Protein AF-A0AAU1HHT3-F1 (afdb_monomer_lite)

Foldseek 3Di:
DWEAALVRPAIWAFDKDWDDPPPDWAAQWAWAADVPGITIIGGQDIFAPGDADAEAAAFDKDKDKDFAAYDPPDWDKFFKFDPQKWKAWDWKWAKQNVQDDNNRNYGVDHIYTHDTDDDDPVRGDIDRIDIDTHRMMIMIMTTGHNDWDWDKIAGPPVVNNVVGRMYIHTHDHPVVSVVVVVVVVVVVVVVDPDDDDDDDDDDD

Secondary structure (DSSP, 8-state):
-EEE-TTSSSEEE-EEEEE-TTPPP-TTEEEEEETTEEEEEEEEESSTTSPP--EEETT-EEEEEEEB---TTS--EEEEEETTEEEEEEEEEEEE-TTEETTTTEESS-EEEEEEEPPPGGGSS-BSEEEEETTEEEEEEEEE-S--EEEEEEESSHHHHTTT-EEEEEEE-HHHHHHHHHHHHHHHHHH--S----------

Sequence (204 aa):
MTAFDSTGGMPQLWEMQEVASDTPSGDGIVQIEMAGGTRTLRRTGAVFEDTTTFFAAAGTWEKWHFISAGPADLPIYHPMHIHLMNFQVIERRAVDGSGLDVSAGRTRKPLTLGAQMPVAPEESGWKDTITVTANSLVTVAGRLADQTGKVMYHCHILSHEDEGMMRPFVIMPPAVHEIHAMSMGMNGAMGAGGKKGMHSGMTM

pLDDT: mean 88.96, std 17.28, range [23.59, 98.69]

Radius of gyration: 17.05 Å; chains: 1; bounding box: 36×49×39 Å

Structure (mmCIF, N/CA/C/O backbone):
data_AF-A0AAU1HHT3-F1
#
_entry.id   AF-A0AAU1HHT3-F1
#
loop_
_atom_site.group_PDB
_atom_site.id
_atom_site.type_symbol
_atom_site.label_atom_id
_atom_site.label_alt_id
_atom_site.label_comp_id
_atom_site.label_asym_id
_atom_site.label_entity_id
_atom_site.label_seq_id
_atom_site.pdbx_PDB_ins_code
_atom_site.Cartn_x
_atom_site.Cartn_y
_atom_site.Cartn_z
_atom_site.occupancy
_atom_site.B_iso_or_equiv
_atom_site.auth_seq_id
_atom_site.auth_comp_id
_atom_site.auth_asym_id
_atom_site.auth_atom_id
_atom_site.pdbx_PDB_model_num
ATOM 1 N N . MET A 1 1 ? 0.514 -1.290 -3.513 1.00 88.19 1 MET A N 1
ATOM 2 C CA . MET A 1 1 ? 1.544 -0.628 -4.340 1.00 88.19 1 MET A CA 1
ATOM 3 C C . MET A 1 1 ? 0.843 0.293 -5.322 1.00 88.19 1 MET A C 1
ATOM 5 O O . MET A 1 1 ? 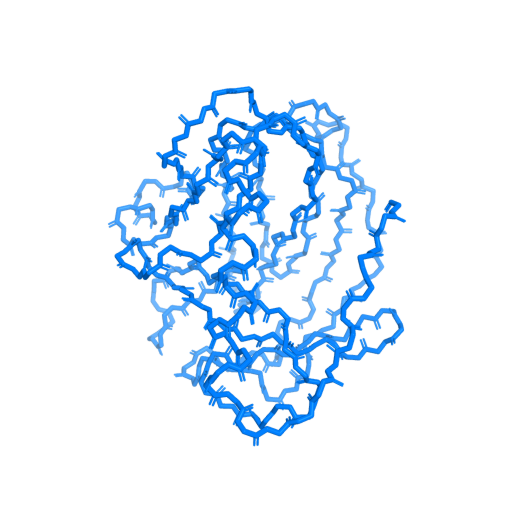-0.109 -0.144 -5.948 1.00 88.19 1 MET A O 1
ATOM 9 N N . THR A 1 2 ? 1.252 1.556 -5.416 1.00 85.06 2 THR A N 1
ATOM 10 C CA . THR A 1 2 ? 0.726 2.508 -6.402 1.00 85.06 2 THR A CA 1
ATOM 11 C C . THR A 1 2 ? 1.668 2.534 -7.601 1.00 85.06 2 THR A C 1
ATOM 13 O O . THR A 1 2 ? 2.853 2.843 -7.449 1.00 85.06 2 THR A O 1
ATOM 16 N N . ALA A 1 3 ? 1.148 2.154 -8.762 1.00 86.25 3 ALA A N 1
ATOM 17 C CA . ALA A 1 3 ? 1.874 2.058 -10.026 1.00 86.25 3 ALA A CA 1
ATOM 18 C C . ALA A 1 3 ? 0.988 2.617 -11.152 1.00 86.25 3 ALA A C 1
ATOM 20 O O . ALA A 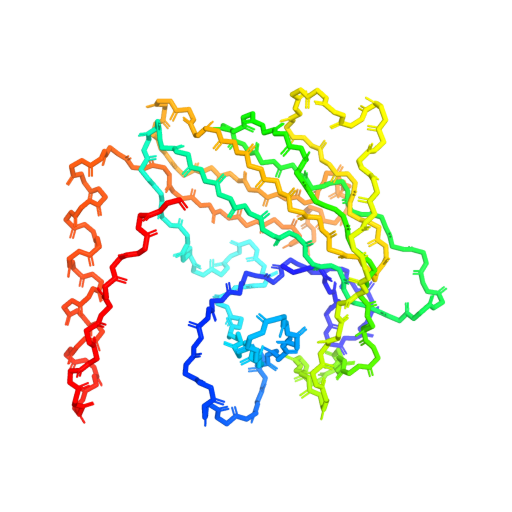1 3 ? 0.058 3.371 -10.875 1.00 86.25 3 ALA A O 1
ATOM 21 N N . PHE A 1 4 ? 1.256 2.245 -12.400 1.00 86.88 4 PHE A N 1
ATOM 22 C CA . PHE A 1 4 ? 0.442 2.626 -13.552 1.00 86.88 4 PHE A CA 1
ATOM 23 C C . PHE A 1 4 ? 0.002 1.386 -14.325 1.00 86.88 4 PHE A C 1
ATOM 25 O O . PHE A 1 4 ? 0.592 0.311 -14.188 1.00 86.88 4 PHE A O 1
ATOM 32 N N . ASP A 1 5 ? -1.035 1.550 -15.135 1.00 84.62 5 ASP A N 1
ATOM 33 C CA . ASP A 1 5 ? -1.443 0.570 -16.130 1.00 84.62 5 ASP A CA 1
ATOM 34 C C . ASP A 1 5 ? -0.342 0.322 -17.178 1.00 84.62 5 ASP A C 1
ATOM 36 O O . ASP A 1 5 ? 0.660 1.032 -17.261 1.00 84.62 5 ASP A O 1
ATOM 40 N N . SER A 1 6 ? -0.531 -0.695 -18.024 1.00 83.56 6 SER A N 1
ATOM 41 C CA . SER A 1 6 ? 0.465 -1.063 -19.046 1.00 83.56 6 SER A CA 1
ATOM 42 C C . SER A 1 6 ? 0.762 0.047 -20.067 1.00 83.56 6 SER A C 1
ATOM 44 O O . SER A 1 6 ? 1.798 0.001 -20.732 1.00 83.56 6 SER A O 1
ATOM 46 N N . THR A 1 7 ? -0.123 1.045 -20.184 1.00 83.75 7 THR A N 1
ATOM 47 C CA . THR A 1 7 ? 0.057 2.204 -21.067 1.00 83.75 7 THR A CA 1
ATOM 48 C C . THR A 1 7 ? 0.843 3.334 -20.396 1.00 83.75 7 THR A C 1
ATOM 50 O O . THR A 1 7 ? 1.328 4.234 -21.080 1.00 83.75 7 THR A O 1
ATOM 53 N N . GLY A 1 8 ? 1.005 3.276 -19.069 1.00 79.06 8 GLY A N 1
ATOM 54 C CA . GLY A 1 8 ? 1.590 4.335 -18.250 1.00 79.06 8 GLY A CA 1
ATOM 55 C C . GLY A 1 8 ? 0.669 5.545 -18.067 1.00 79.06 8 GLY A C 1
ATOM 56 O O . GLY A 1 8 ? 1.117 6.561 -17.541 1.00 79.06 8 GLY A O 1
ATOM 57 N N . GLY A 1 9 ? -0.580 5.459 -18.532 1.00 80.81 9 GLY A N 1
ATOM 58 C CA . GLY A 1 9 ? -1.526 6.567 -18.597 1.00 80.81 9 GLY A CA 1
ATOM 59 C C . GLY A 1 9 ? -2.370 6.716 -17.336 1.00 80.81 9 GLY A C 1
ATOM 60 O O . GLY A 1 9 ? -2.598 7.842 -16.897 1.00 80.81 9 GLY A O 1
ATOM 61 N N . MET A 1 10 ? -2.795 5.600 -16.734 1.00 85.81 10 MET A N 1
ATOM 62 C CA . MET A 1 10 ? -3.693 5.610 -15.574 1.00 85.81 10 MET A CA 1
ATOM 63 C C . MET A 1 10 ? -3.027 5.016 -14.331 1.00 85.81 10 MET A C 1
ATOM 65 O O . MET A 1 10 ? -2.482 3.910 -14.403 1.00 85.81 10 MET A O 1
ATOM 69 N N . PRO A 1 11 ? -3.066 5.709 -13.176 1.00 89.75 11 PRO A N 1
ATOM 70 C CA . PRO A 1 11 ? -2.600 5.146 -11.918 1.00 89.75 11 PRO A CA 1
ATOM 71 C C . PRO A 1 11 ? -3.393 3.902 -11.510 1.00 89.75 11 PRO A C 1
ATOM 73 O O . PRO A 1 11 ? -4.603 3.830 -11.700 1.00 89.75 11 PRO A O 1
ATOM 76 N N . GLN A 1 12 ? -2.714 2.938 -10.898 1.00 91.25 12 GLN A N 1
ATOM 77 C CA . GLN A 1 12 ? -3.304 1.693 -10.413 1.00 91.25 12 GLN A CA 1
ATOM 78 C C . GLN A 1 12 ? -2.921 1.409 -8.964 1.00 91.25 12 GLN A C 1
ATOM 80 O O . GLN A 1 12 ? -1.851 1.801 -8.484 1.00 91.25 12 GLN A O 1
ATOM 85 N N . LEU A 1 13 ? -3.787 0.655 -8.284 1.00 95.00 13 LEU A N 1
ATOM 86 C CA . LEU A 1 13 ? -3.569 0.164 -6.930 1.00 95.00 13 LEU A CA 1
ATOM 87 C C . LEU A 1 13 ? -3.363 -1.351 -6.955 1.00 95.00 13 LEU A C 1
ATOM 89 O O . LEU A 1 13 ? -4.306 -2.133 -6.893 1.00 95.00 13 LEU A O 1
ATOM 93 N N . TRP A 1 14 ? -2.103 -1.770 -7.024 1.00 95.56 14 TRP A N 1
ATOM 94 C CA . TRP A 1 14 ? -1.737 -3.181 -6.978 1.00 95.56 14 TRP A CA 1
ATOM 95 C C . TRP A 1 14 ? -1.735 -3.687 -5.537 1.00 95.56 14 TRP A C 1
ATOM 97 O O . TRP A 1 14 ? -0.920 -3.251 -4.714 1.00 95.56 14 TRP A O 1
ATOM 107 N N . GLU A 1 15 ? -2.622 -4.625 -5.230 1.00 96.69 15 GLU A N 1
ATOM 108 C CA . GLU A 1 15 ? -2.544 -5.435 -4.019 1.00 96.69 15 GLU A CA 1
ATOM 109 C C . GLU A 1 15 ? -1.473 -6.510 -4.222 1.00 96.69 15 GLU A C 1
ATOM 111 O O . GLU A 1 15 ? -1.450 -7.186 -5.252 1.00 96.69 15 GLU A O 1
ATOM 116 N N . MET A 1 16 ? -0.549 -6.622 -3.269 1.00 96.69 16 MET A N 1
ATOM 117 C CA . MET A 1 16 ? 0.657 -7.436 -3.403 1.00 96.69 16 MET A CA 1
ATOM 118 C C . MET A 1 16 ? 0.751 -8.428 -2.247 1.00 96.69 16 MET A C 1
ATOM 120 O O . MET A 1 16 ? 0.630 -8.034 -1.089 1.00 96.69 16 MET A O 1
ATOM 124 N N . GLN A 1 17 ? 1.038 -9.689 -2.555 1.00 95.56 17 GLN A N 1
ATOM 125 C CA . GLN A 1 17 ? 1.238 -10.754 -1.575 1.00 95.56 17 GLN A CA 1
ATOM 126 C C . GLN A 1 17 ? 2.660 -11.309 -1.677 1.00 95.56 17 GLN A C 1
ATOM 128 O O . GLN A 1 17 ? 3.139 -11.570 -2.780 1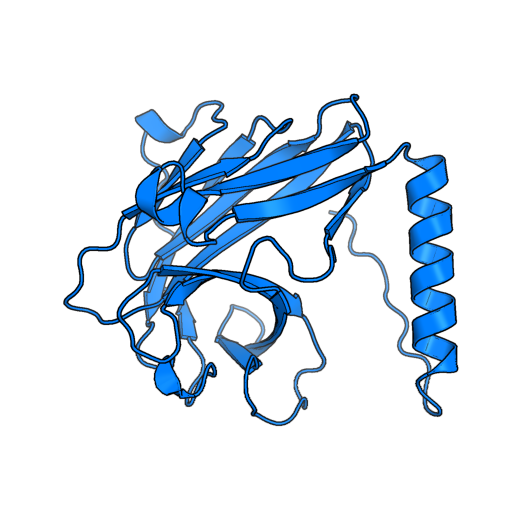.00 95.56 17 GLN A O 1
ATOM 133 N N . GLU A 1 18 ? 3.338 -11.511 -0.545 1.00 95.12 18 GLU A N 1
ATOM 134 C CA . GLU A 1 18 ? 4.650 -12.172 -0.531 1.00 95.12 18 GLU A CA 1
ATOM 135 C C . GLU A 1 18 ? 4.530 -13.628 -0.992 1.00 95.12 18 GLU A C 1
ATOM 137 O O . GLU A 1 18 ? 3.628 -14.364 -0.594 1.00 95.12 18 GLU A O 1
ATOM 142 N N . VAL A 1 19 ? 5.450 -14.027 -1.864 1.00 95.88 19 VAL A N 1
ATOM 143 C CA . VAL A 1 19 ? 5.574 -15.374 -2.421 1.00 95.88 19 VAL A CA 1
ATOM 144 C C . VAL A 1 19 ? 7.009 -15.870 -2.245 1.00 95.88 19 VAL A C 1
ATOM 146 O O . VAL A 1 19 ? 7.898 -15.117 -1.843 1.00 95.88 19 VAL A O 1
ATOM 149 N N . ALA A 1 20 ? 7.249 -17.149 -2.542 1.00 94.50 20 ALA A N 1
ATOM 150 C CA . ALA A 1 20 ? 8.580 -17.739 -2.440 1.00 94.50 20 ALA A CA 1
ATOM 151 C C . ALA A 1 20 ? 9.615 -16.942 -3.257 1.00 94.50 20 ALA A C 1
ATOM 153 O O . ALA A 1 20 ? 9.322 -16.464 -4.357 1.00 94.50 20 ALA A O 1
ATOM 154 N N . SER A 1 21 ? 10.828 -16.799 -2.719 1.00 91.12 21 SER A N 1
ATOM 155 C CA . SER A 1 21 ? 11.888 -15.973 -3.311 1.00 91.12 21 SER A CA 1
ATOM 156 C C . SER A 1 21 ? 12.398 -16.485 -4.661 1.00 91.12 21 SER A C 1
ATOM 158 O O . SER A 1 21 ? 12.967 -15.712 -5.425 1.00 91.12 21 SER A O 1
ATOM 160 N N . ASP A 1 22 ? 12.178 -17.764 -4.963 1.00 91.44 22 ASP A N 1
ATOM 161 C CA . ASP A 1 22 ? 12.507 -18.430 -6.224 1.00 91.44 22 ASP A CA 1
ATOM 162 C C . ASP A 1 22 ? 11.365 -18.382 -7.255 1.00 91.44 22 ASP A C 1
ATOM 164 O O . ASP A 1 22 ? 11.489 -18.963 -8.336 1.00 91.44 22 ASP A O 1
ATOM 168 N N . THR A 1 23 ? 10.265 -17.677 -6.957 1.00 94.88 23 THR A N 1
ATOM 169 C CA . THR A 1 23 ? 9.165 -17.481 -7.910 1.00 94.88 23 THR A CA 1
ATOM 170 C C . THR A 1 23 ? 9.712 -16.854 -9.199 1.00 94.88 23 THR A C 1
ATOM 172 O O . THR A 1 23 ? 10.298 -15.768 -9.141 1.00 94.88 23 THR A O 1
ATOM 175 N N . PRO A 1 24 ? 9.515 -17.488 -10.374 1.00 95.06 24 PRO A N 1
ATOM 176 C CA . PRO A 1 24 ? 10.000 -16.945 -11.636 1.00 95.06 24 PRO A CA 1
ATOM 177 C C . PRO A 1 24 ? 9.445 -15.545 -11.901 1.00 95.06 24 PRO A C 1
ATOM 179 O O . PRO A 1 24 ? 8.273 -15.274 -11.640 1.00 95.06 24 PRO A O 1
ATOM 182 N N . SER A 1 25 ? 10.274 -14.666 -12.468 1.00 95.31 25 SER A N 1
ATOM 183 C CA . SER A 1 25 ? 9.814 -13.360 -12.946 1.00 95.31 25 SER A CA 1
ATOM 184 C C . SER A 1 25 ? 8.711 -13.532 -13.998 1.00 95.31 25 SER A C 1
ATOM 186 O O . SER A 1 25 ? 8.794 -14.398 -14.868 1.00 95.31 25 SER A O 1
ATOM 188 N N . GLY A 1 26 ? 7.704 -12.669 -13.946 1.00 95.88 26 GLY A N 1
ATOM 189 C CA . GLY A 1 26 ? 6.551 -12.652 -14.843 1.00 95.88 26 GLY A CA 1
ATOM 190 C C . GLY A 1 26 ? 5.667 -11.448 -14.531 1.00 95.88 26 GLY A C 1
ATOM 191 O O . GLY A 1 26 ? 5.987 -10.691 -13.614 1.00 95.88 26 GLY A O 1
ATOM 192 N N . ASP A 1 27 ? 4.585 -11.264 -15.289 1.00 95.94 27 ASP A N 1
ATOM 193 C CA . ASP A 1 27 ? 3.593 -10.220 -14.995 1.00 95.94 27 ASP A CA 1
ATOM 194 C C . ASP A 1 27 ? 3.099 -10.330 -13.541 1.00 95.94 27 ASP A C 1
ATOM 196 O O . ASP A 1 27 ? 2.859 -11.423 -13.022 1.00 95.94 27 ASP A O 1
ATOM 200 N N . GLY A 1 28 ? 3.017 -9.189 -12.864 1.00 95.25 28 GLY A N 1
ATOM 201 C CA . GLY A 1 28 ? 2.647 -9.076 -11.459 1.00 95.25 28 GLY A CA 1
ATOM 202 C C . GLY A 1 28 ? 3.740 -9.472 -10.464 1.00 95.25 28 GLY A C 1
ATOM 203 O O . GLY A 1 28 ? 3.483 -9.395 -9.264 1.00 95.25 28 GLY A O 1
ATOM 204 N N . ILE A 1 29 ? 4.936 -9.890 -10.899 1.00 97.88 29 ILE A N 1
ATOM 205 C CA . ILE A 1 29 ? 6.042 -10.229 -9.991 1.00 97.88 29 ILE A CA 1
ATOM 206 C C . ILE A 1 29 ? 6.931 -9.008 -9.753 1.00 97.88 29 ILE A C 1
ATOM 208 O O . ILE A 1 29 ? 7.623 -8.522 -10.652 1.00 97.88 29 ILE A O 1
ATOM 212 N N . VAL A 1 30 ? 6.933 -8.535 -8.510 1.00 97.62 30 VAL A N 1
ATOM 213 C CA . VAL A 1 30 ? 7.697 -7.370 -8.053 1.00 97.62 30 VAL A CA 1
ATOM 214 C C . VAL A 1 30 ? 8.654 -7.805 -6.957 1.00 97.62 30 VAL A C 1
ATOM 216 O O . VAL A 1 30 ? 8.251 -8.410 -5.967 1.00 97.62 30 VAL A O 1
ATOM 219 N N . GLN A 1 31 ? 9.928 -7.477 -7.118 1.00 97.56 31 GLN A N 1
ATOM 220 C CA . GLN A 1 31 ? 10.959 -7.733 -6.123 1.00 97.56 31 GLN A CA 1
ATOM 221 C C . GLN A 1 31 ? 11.364 -6.441 -5.427 1.00 97.56 31 GLN A C 1
ATOM 223 O O . GLN A 1 31 ? 11.529 -5.410 -6.076 1.00 97.56 31 GLN A O 1
ATOM 228 N N . ILE A 1 32 ? 11.546 -6.506 -4.111 1.00 96.81 32 ILE A N 1
ATOM 229 C CA . ILE A 1 32 ? 11.975 -5.375 -3.286 1.00 96.81 32 ILE A CA 1
ATOM 230 C C . ILE A 1 32 ? 13.146 -5.829 -2.427 1.00 96.81 32 ILE A C 1
ATOM 232 O O . ILE A 1 32 ? 13.050 -6.802 -1.680 1.00 96.81 32 ILE A O 1
ATOM 236 N N . GLU A 1 33 ? 14.264 -5.131 -2.539 1.00 95.44 33 GLU A N 1
ATOM 237 C CA . GLU A 1 33 ? 15.421 -5.316 -1.683 1.00 95.44 33 GLU A CA 1
ATOM 238 C C . GLU A 1 33 ? 15.184 -4.614 -0.345 1.00 95.44 33 GLU A C 1
ATOM 240 O O . GLU A 1 33 ? 14.961 -3.402 -0.275 1.00 95.44 33 GLU A O 1
ATOM 245 N N . MET A 1 34 ? 15.205 -5.400 0.729 1.00 87.75 34 MET A N 1
ATOM 246 C CA . MET A 1 34 ? 15.002 -4.931 2.093 1.00 87.75 34 MET A CA 1
ATOM 247 C C . MET A 1 34 ? 16.146 -5.409 2.989 1.00 87.75 34 MET A C 1
ATOM 249 O O . MET A 1 34 ? 16.904 -6.320 2.647 1.00 87.75 34 MET A O 1
ATOM 253 N N . ALA A 1 35 ? 16.252 -4.823 4.183 1.00 81.25 35 ALA A N 1
ATOM 254 C CA . ALA A 1 35 ? 17.143 -5.345 5.211 1.00 81.25 35 ALA A CA 1
ATOM 255 C C . ALA A 1 35 ? 16.787 -6.817 5.503 1.00 81.25 35 ALA A C 1
ATOM 257 O O . ALA A 1 35 ? 15.651 -7.129 5.859 1.00 81.25 35 ALA A O 1
ATOM 258 N N . GLY A 1 36 ? 17.753 -7.722 5.321 1.00 83.62 36 GLY A N 1
ATOM 259 C CA . GLY A 1 36 ? 17.551 -9.166 5.488 1.00 83.62 36 GLY A CA 1
ATOM 260 C C . GLY A 1 36 ? 17.230 -9.941 4.204 1.00 83.62 36 GLY A C 1
ATOM 261 O O . GLY A 1 36 ? 17.041 -11.152 4.285 1.00 83.62 36 GLY A O 1
ATOM 262 N N . GLY A 1 37 ? 17.209 -9.288 3.036 1.00 90.50 37 GLY A N 1
ATOM 263 C CA . GLY A 1 37 ? 17.141 -9.948 1.730 1.00 90.50 37 GLY A CA 1
ATOM 264 C C . GLY A 1 37 ? 16.047 -9.409 0.811 1.00 90.50 37 GLY A C 1
ATOM 265 O O . GLY A 1 37 ? 15.297 -8.491 1.145 1.00 90.50 37 GLY A O 1
ATOM 266 N N . THR A 1 38 ? 15.959 -9.999 -0.379 1.00 95.19 38 THR A N 1
ATOM 267 C CA . THR A 1 38 ? 14.953 -9.641 -1.382 1.00 95.19 38 THR A CA 1
ATOM 268 C C . THR A 1 38 ? 13.613 -10.303 -1.067 1.00 95.19 38 THR A C 1
ATOM 270 O O . THR A 1 38 ? 13.519 -11.527 -0.978 1.00 95.19 38 THR A O 1
ATOM 273 N N . ARG A 1 39 ? 12.561 -9.491 -0.952 1.00 95.56 39 ARG A N 1
ATOM 274 C CA . ARG A 1 39 ? 11.162 -9.934 -0.911 1.00 95.56 39 ARG A CA 1
ATOM 275 C C . ARG A 1 39 ? 10.647 -10.066 -2.336 1.00 95.56 39 ARG A C 1
ATOM 277 O O . ARG A 1 39 ? 10.843 -9.152 -3.135 1.00 95.56 39 ARG A O 1
ATOM 284 N N . THR A 1 40 ? 9.980 -11.174 -2.648 1.00 97.50 40 THR A N 1
ATOM 285 C CA . THR A 1 40 ? 9.292 -11.356 -3.933 1.00 97.50 40 THR A CA 1
ATOM 286 C C . THR A 1 40 ? 7.795 -11.304 -3.687 1.00 97.50 40 THR A C 1
ATOM 288 O O . THR A 1 40 ? 7.273 -12.030 -2.847 1.00 97.50 40 THR A O 1
ATOM 291 N N . LEU A 1 41 ? 7.112 -10.413 -4.396 1.00 97.62 41 LEU A N 1
ATOM 292 C CA . LEU A 1 41 ? 5.690 -10.154 -4.257 1.00 97.62 41 LEU A CA 1
ATOM 293 C C . LEU A 1 41 ? 4.975 -10.497 -5.563 1.00 97.62 41 LEU A C 1
ATOM 295 O O . LEU A 1 41 ? 5.484 -10.214 -6.647 1.00 97.62 41 LEU A O 1
ATOM 299 N N . ARG A 1 42 ? 3.772 -11.055 -5.456 1.00 97.44 42 ARG A N 1
ATOM 300 C CA . ARG A 1 42 ? 2.844 -11.267 -6.565 1.00 97.44 42 ARG A CA 1
ATOM 301 C C . ARG A 1 42 ? 1.662 -10.314 -6.443 1.00 97.44 42 ARG A C 1
ATOM 303 O O . ARG A 1 42 ? 1.067 -10.215 -5.373 1.00 97.44 42 ARG A O 1
ATOM 310 N N . ARG A 1 43 ? 1.292 -9.670 -7.547 1.00 96.88 43 ARG A N 1
ATOM 311 C CA . ARG A 1 43 ? 0.050 -8.905 -7.673 1.00 96.88 43 ARG A CA 1
ATOM 312 C C . ARG A 1 43 ? -1.153 -9.847 -7.600 1.00 96.88 43 ARG A C 1
ATOM 314 O O . ARG A 1 43 ? -1.248 -10.775 -8.400 1.00 96.88 43 ARG A O 1
ATOM 321 N N . THR A 1 44 ? -2.054 -9.609 -6.654 1.00 96.06 44 THR A N 1
ATOM 322 C CA . THR A 1 44 ? -3.293 -10.386 -6.456 1.00 96.06 44 THR A CA 1
ATOM 323 C C . THR A 1 44 ? -4.547 -9.631 -6.895 1.00 96.06 44 THR A C 1
ATOM 325 O O . THR A 1 44 ? -5.582 -10.250 -7.125 1.00 96.06 44 THR A O 1
ATOM 328 N N . GLY A 1 45 ? -4.442 -8.314 -7.072 1.00 95.06 45 GLY A N 1
ATOM 329 C CA . GLY A 1 45 ? -5.469 -7.460 -7.665 1.00 95.06 45 GLY A CA 1
ATOM 330 C C . GLY A 1 45 ? -4.883 -6.113 -8.079 1.00 95.06 45 GLY A C 1
ATOM 331 O O . GLY A 1 45 ? -3.846 -5.704 -7.554 1.00 95.06 45 GLY A O 1
ATOM 332 N N . ALA A 1 46 ? -5.517 -5.445 -9.034 1.00 93.62 46 ALA A N 1
ATOM 333 C CA . ALA A 1 46 ? -5.091 -4.163 -9.593 1.00 93.62 46 ALA A CA 1
ATOM 334 C C . ALA A 1 46 ? -6.236 -3.149 -9.724 1.00 93.62 46 ALA A C 1
ATOM 336 O O . ALA A 1 46 ? -5.975 -1.947 -9.663 1.00 93.62 46 ALA A O 1
ATOM 337 N N . VAL A 1 47 ? -7.470 -3.633 -9.901 1.00 91.88 47 VAL A N 1
ATOM 338 C CA . VAL A 1 47 ? -8.687 -2.816 -10.042 1.00 91.88 47 VAL A CA 1
ATOM 339 C C . VAL A 1 47 ? -9.770 -3.255 -9.058 1.00 91.88 47 VAL A C 1
ATOM 341 O O . VAL A 1 47 ? -9.639 -4.288 -8.395 1.00 91.88 47 VAL A O 1
ATOM 344 N N . PHE A 1 48 ? -10.844 -2.477 -8.935 1.00 93.56 48 PHE A N 1
ATOM 345 C CA . PHE A 1 48 ? -11.912 -2.710 -7.961 1.00 93.56 48 PHE A CA 1
ATOM 346 C C . PHE A 1 48 ? -12.586 -4.084 -8.113 1.00 93.56 48 PHE A C 1
ATOM 348 O O . PHE A 1 48 ? -12.865 -4.758 -7.117 1.00 93.56 48 PHE A O 1
ATOM 355 N N . GLU A 1 49 ? -12.796 -4.514 -9.353 1.00 94.12 49 GLU A N 1
ATOM 356 C CA . GLU A 1 49 ? -13.528 -5.723 -9.731 1.00 94.12 49 GLU A CA 1
ATOM 357 C C . GLU A 1 49 ? -12.733 -7.011 -9.500 1.00 94.12 49 GLU A C 1
ATOM 359 O O . GLU A 1 49 ? -13.325 -8.094 -9.446 1.00 94.12 49 GLU A O 1
ATOM 364 N N . ASP A 1 50 ? -11.409 -6.920 -9.338 1.00 95.44 50 ASP A N 1
ATOM 365 C CA . ASP A 1 50 ? -10.585 -8.095 -9.074 1.00 95.44 50 ASP A CA 1
ATOM 366 C C . ASP A 1 50 ? -10.984 -8.754 -7.749 1.00 95.44 50 ASP A C 1
ATOM 368 O O . ASP A 1 50 ? -11.413 -8.103 -6.788 1.00 95.44 50 ASP A O 1
ATOM 372 N N . THR A 1 51 ? -10.780 -10.070 -7.671 1.00 95.44 51 THR A N 1
ATOM 373 C CA . THR A 1 51 ? -11.139 -10.875 -6.495 1.00 95.44 51 THR A CA 1
ATOM 374 C C . THR A 1 51 ? -10.580 -10.256 -5.212 1.00 95.44 51 THR A C 1
ATOM 376 O O . THR A 1 51 ? -9.421 -9.850 -5.153 1.00 95.44 51 THR A O 1
ATOM 379 N N . THR A 1 52 ? -11.407 -10.161 -4.169 1.00 95.56 52 THR A N 1
ATOM 380 C CA . THR A 1 52 ? -10.964 -9.682 -2.854 1.00 95.56 52 THR A CA 1
ATOM 381 C C . THR A 1 52 ? -10.023 -10.704 -2.227 1.00 95.56 52 THR A C 1
ATOM 383 O O . THR A 1 52 ? -10.411 -11.856 -2.037 1.00 95.56 52 THR A O 1
ATOM 386 N N . THR A 1 53 ? -8.803 -10.283 -1.897 1.00 93.81 53 THR A N 1
ATOM 387 C CA . THR A 1 53 ? -7.769 -11.160 -1.326 1.00 93.81 53 THR A CA 1
ATOM 388 C C . THR A 1 53 ? -7.312 -10.744 0.071 1.00 93.81 53 THR A C 1
ATOM 390 O O . THR A 1 53 ? -6.632 -11.522 0.738 1.00 93.81 53 THR A O 1
ATOM 393 N N . PHE A 1 54 ? -7.760 -9.586 0.565 1.00 94.06 54 PHE A N 1
ATOM 394 C CA . PHE A 1 54 ? -7.456 -9.110 1.910 1.00 94.06 54 PHE A CA 1
ATOM 395 C C . PHE A 1 54 ? -8.629 -9.332 2.876 1.00 94.06 54 PHE A C 1
ATOM 397 O O . PHE A 1 54 ? -9.708 -8.746 2.753 1.00 94.06 54 PHE A O 1
ATOM 404 N N . PHE A 1 55 ? -8.373 -10.179 3.869 1.00 96.50 55 PHE A N 1
ATOM 405 C CA . PHE A 1 55 ? -9.272 -10.545 4.948 1.00 96.50 55 PHE A CA 1
ATOM 406 C C . PHE A 1 55 ? -8.601 -10.304 6.303 1.00 96.50 55 PHE A C 1
ATOM 408 O O . PHE A 1 55 ? -7.559 -10.896 6.587 1.00 96.50 55 PHE A O 1
ATOM 415 N N . ALA A 1 56 ? -9.209 -9.484 7.154 1.00 96.56 56 ALA A N 1
ATOM 416 C CA . ALA A 1 56 ? -8.689 -9.145 8.476 1.00 96.56 56 ALA A CA 1
ATOM 417 C C . ALA A 1 56 ? -9.742 -9.374 9.567 1.00 96.56 56 ALA A C 1
ATOM 419 O O . ALA A 1 56 ? -10.941 -9.457 9.285 1.00 96.56 56 ALA A O 1
ATOM 420 N N . ALA A 1 57 ? -9.300 -9.507 10.814 1.00 97.94 57 ALA A N 1
ATOM 421 C CA . ALA A 1 57 ? -10.194 -9.677 11.952 1.00 97.94 57 ALA A CA 1
ATOM 422 C C . ALA A 1 57 ? -10.555 -8.313 12.562 1.00 97.94 57 ALA A C 1
ATOM 424 O O . ALA A 1 57 ? -9.727 -7.415 12.661 1.00 97.94 57 ALA A O 1
ATOM 425 N N . ALA A 1 58 ? -11.806 -8.146 12.984 1.00 98.38 58 ALA A N 1
ATOM 426 C CA . ALA A 1 58 ? -12.245 -6.929 13.659 1.00 98.38 58 ALA A CA 1
ATOM 427 C C . ALA A 1 58 ? -11.434 -6.682 14.941 1.00 98.38 58 ALA A C 1
ATOM 429 O O . ALA A 1 58 ? -11.119 -7.618 15.683 1.00 98.38 58 ALA A O 1
ATOM 430 N N . GLY A 1 59 ? -11.111 -5.417 15.208 1.00 97.44 59 GLY A N 1
ATOM 431 C CA . GLY A 1 59 ? -10.409 -5.012 16.424 1.00 97.44 59 GLY A CA 1
ATOM 432 C C . GLY A 1 59 ? -8.911 -5.342 16.477 1.00 97.44 59 GLY A C 1
ATOM 433 O O . GLY A 1 59 ? -8.290 -5.014 17.496 1.00 97.44 59 GLY A O 1
ATOM 434 N N . THR A 1 60 ? -8.318 -5.960 15.444 1.00 97.12 60 THR A N 1
ATOM 435 C CA . THR A 1 60 ? -6.874 -6.259 15.400 1.00 97.12 60 THR A CA 1
ATOM 436 C C . THR A 1 60 ? -6.044 -5.051 14.989 1.00 97.12 60 THR A C 1
ATOM 438 O O . THR A 1 60 ? -6.530 -4.102 14.371 1.00 97.12 60 THR A O 1
ATOM 441 N N . TRP A 1 61 ? -4.769 -5.081 15.372 1.00 97.88 61 TRP A N 1
ATOM 442 C CA . TRP A 1 61 ? -3.777 -4.135 14.882 1.00 97.88 61 TRP A CA 1
ATOM 443 C C . TRP A 1 61 ? -3.181 -4.644 13.580 1.00 97.88 61 TRP A C 1
ATOM 445 O O . TRP A 1 61 ? -2.779 -5.800 13.493 1.00 97.88 61 TRP A O 1
ATOM 455 N N . GLU A 1 62 ? -3.090 -3.755 12.603 1.00 97.19 62 GLU A N 1
ATOM 456 C CA . GLU A 1 62 ? -2.541 -4.037 11.288 1.00 97.19 62 GLU A CA 1
ATOM 457 C C . GLU A 1 62 ? -1.420 -3.049 10.967 1.00 97.19 62 GLU A C 1
ATOM 459 O O . GLU A 1 62 ? -1.450 -1.881 11.369 1.00 97.19 62 GLU A O 1
ATOM 464 N N . LYS A 1 63 ? -0.436 -3.518 10.197 1.00 97.56 63 LYS A N 1
ATOM 465 C CA . LYS A 1 63 ? 0.643 -2.692 9.651 1.00 97.56 63 LYS A CA 1
ATOM 466 C C . LYS A 1 63 ? 0.622 -2.787 8.135 1.00 97.56 63 LYS A C 1
ATOM 468 O O . LYS A 1 63 ? 0.779 -3.873 7.585 1.00 97.56 63 LYS A O 1
ATOM 473 N N . TRP A 1 64 ? 0.409 -1.661 7.468 1.00 98.06 64 TRP A N 1
ATOM 474 C CA . TRP A 1 64 ? 0.251 -1.604 6.017 1.00 98.06 64 TRP A CA 1
ATOM 475 C C . TRP A 1 64 ? 1.401 -0.818 5.398 1.00 98.06 64 TRP A C 1
ATOM 477 O O . TRP A 1 64 ? 1.812 0.221 5.917 1.00 98.06 64 TRP A O 1
ATOM 487 N N . HIS A 1 65 ? 1.898 -1.309 4.265 1.00 97.44 65 HIS A N 1
ATOM 488 C CA . HIS A 1 65 ? 2.949 -0.662 3.489 1.00 97.44 65 HIS A CA 1
ATOM 489 C C . HIS A 1 65 ? 2.371 -0.141 2.173 1.00 97.44 65 HIS A C 1
ATOM 491 O O . HIS A 1 65 ? 2.018 -0.915 1.279 1.00 97.44 65 HIS A O 1
ATOM 497 N N . PHE A 1 66 ? 2.320 1.179 2.023 1.00 97.88 66 PHE A N 1
ATOM 498 C CA . PHE A 1 66 ? 2.076 1.806 0.733 1.00 97.88 66 PHE A CA 1
ATOM 499 C C . PHE A 1 66 ? 3.407 2.075 0.052 1.00 97.88 66 PHE A C 1
ATOM 501 O O . PHE A 1 66 ? 4.232 2.822 0.566 1.00 97.88 66 PHE A O 1
ATOM 508 N N . ILE A 1 67 ? 3.609 1.462 -1.108 1.00 96.31 67 ILE A N 1
ATOM 509 C CA . ILE A 1 67 ? 4.817 1.630 -1.916 1.00 96.31 67 ILE A CA 1
ATOM 510 C C . ILE A 1 67 ? 4.400 2.261 -3.229 1.00 96.31 67 ILE A C 1
ATOM 512 O O . ILE A 1 67 ? 3.597 1.670 -3.951 1.00 96.31 67 ILE A O 1
ATOM 516 N N . SER A 1 68 ? 4.941 3.435 -3.521 1.00 94.69 68 SER A N 1
ATOM 517 C CA . SER A 1 68 ? 4.846 4.087 -4.818 1.00 94.69 68 SER A CA 1
ATOM 518 C C . SER A 1 68 ? 6.118 3.832 -5.602 1.00 94.69 68 SER A C 1
ATOM 520 O O . SER A 1 68 ? 7.215 4.069 -5.096 1.00 94.69 68 SER A O 1
ATOM 522 N N . ALA A 1 69 ? 5.966 3.347 -6.830 1.00 91.31 69 ALA A N 1
ATOM 523 C CA . ALA A 1 69 ? 7.057 3.230 -7.782 1.00 91.31 69 ALA A CA 1
ATOM 524 C C . ALA A 1 69 ? 6.542 3.608 -9.170 1.00 91.31 69 ALA A C 1
ATOM 526 O O . ALA A 1 69 ? 5.540 3.075 -9.646 1.00 91.31 69 ALA A O 1
ATOM 527 N N . GLY A 1 70 ? 7.235 4.539 -9.813 1.00 80.06 70 GLY A N 1
ATOM 528 C CA . GLY A 1 70 ? 6.850 5.067 -11.113 1.00 80.06 70 GLY A CA 1
ATOM 529 C C . GLY A 1 70 ? 7.976 5.882 -11.744 1.00 80.06 70 GLY A C 1
ATOM 530 O O . GLY A 1 70 ? 9.048 6.018 -11.146 1.00 80.06 70 GLY A O 1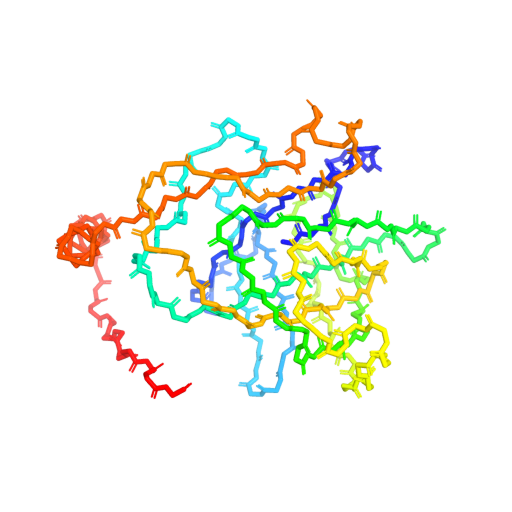
ATOM 531 N N . PRO A 1 71 ? 7.764 6.422 -12.955 1.00 75.06 71 PRO A N 1
ATOM 532 C CA . PRO A 1 71 ? 8.759 7.244 -13.638 1.00 75.06 71 PRO A CA 1
ATOM 533 C C . PRO A 1 71 ? 9.254 8.394 -12.749 1.00 75.06 71 PRO A C 1
ATOM 535 O O . PRO A 1 71 ? 8.458 9.038 -12.069 1.00 75.06 71 PRO A O 1
ATOM 538 N N . ALA A 1 72 ? 10.567 8.647 -12.746 1.00 71.38 72 ALA A N 1
ATOM 539 C CA . ALA A 1 72 ? 11.193 9.623 -11.847 1.00 71.38 72 ALA A CA 1
ATOM 540 C C . ALA A 1 72 ? 10.687 11.062 -12.055 1.00 71.38 72 ALA A C 1
ATOM 542 O O . ALA A 1 72 ? 10.623 11.831 -11.100 1.00 71.38 72 ALA A O 1
ATOM 543 N N . ASP A 1 73 ? 10.292 11.395 -13.285 1.00 72.88 73 ASP A N 1
ATOM 544 C CA . ASP A 1 73 ? 9.906 12.752 -13.684 1.00 72.88 73 ASP A CA 1
ATOM 545 C C . ASP A 1 73 ? 8.402 13.031 -13.536 1.00 72.88 73 ASP A C 1
ATOM 547 O O . ASP A 1 73 ? 7.946 14.136 -13.835 1.00 72.88 73 ASP A O 1
ATOM 551 N N . LEU A 1 74 ? 7.614 12.047 -13.087 1.00 74.75 74 LEU A N 1
ATOM 552 C CA . LEU A 1 74 ? 6.187 12.236 -12.853 1.00 74.75 74 LEU A CA 1
ATOM 553 C C . LEU A 1 74 ? 5.938 12.601 -11.385 1.00 74.75 74 LEU A C 1
ATOM 555 O O . LEU A 1 74 ? 6.209 11.788 -10.495 1.00 74.75 74 LEU A O 1
ATOM 559 N N . PRO A 1 75 ? 5.391 13.798 -11.098 1.00 76.56 75 PRO A N 1
ATOM 560 C CA . PRO A 1 75 ? 4.918 14.108 -9.762 1.00 76.56 75 PRO A CA 1
ATOM 561 C C . PRO A 1 75 ? 3.711 13.219 -9.455 1.00 76.56 75 PRO A C 1
ATOM 563 O O . PRO A 1 75 ? 2.638 13.368 -10.034 1.00 76.56 75 PRO A O 1
ATOM 566 N N . ILE A 1 76 ? 3.905 12.278 -8.538 1.00 79.88 76 ILE A N 1
ATOM 567 C CA . ILE A 1 76 ? 2.874 11.346 -8.091 1.00 79.88 76 ILE A CA 1
ATOM 568 C C . ILE A 1 76 ? 2.498 11.699 -6.657 1.00 79.88 76 ILE A C 1
ATOM 570 O O . ILE A 1 76 ? 3.360 11.753 -5.776 1.00 79.88 76 ILE A O 1
ATOM 574 N N . TYR A 1 77 ? 1.205 11.899 -6.422 1.00 90.94 77 TYR A N 1
ATOM 575 C CA . TYR A 1 77 ? 0.637 12.094 -5.094 1.00 90.94 77 TYR A CA 1
ATOM 576 C C . TYR A 1 77 ? -0.668 11.315 -5.007 1.00 90.94 77 TYR A C 1
ATOM 578 O O . TYR A 1 77 ? -1.655 11.676 -5.642 1.00 90.94 77 TYR A O 1
ATOM 586 N N . HIS A 1 78 ? -0.677 10.252 -4.209 1.00 95.75 78 HIS A N 1
ATOM 587 C CA . HIS A 1 78 ? -1.881 9.473 -3.950 1.00 95.75 78 HIS A CA 1
ATOM 588 C C . HIS A 1 78 ? -2.266 9.613 -2.477 1.00 95.75 78 HIS A C 1
ATOM 590 O O . HIS A 1 78 ? -1.586 9.036 -1.625 1.00 95.75 78 HIS A O 1
ATOM 596 N N . PRO A 1 79 ? -3.315 10.386 -2.140 1.00 97.62 79 PRO A N 1
ATOM 597 C CA . PRO A 1 79 ? -3.888 10.363 -0.801 1.00 97.62 79 PRO A CA 1
ATOM 598 C C . PRO A 1 79 ? -4.586 9.016 -0.605 1.00 97.62 79 PRO A C 1
ATOM 600 O O . PRO A 1 79 ? -5.675 8.803 -1.127 1.00 97.62 79 PRO A O 1
ATOM 603 N N . MET A 1 80 ? -3.932 8.085 0.080 1.00 98.50 80 MET A N 1
ATOM 604 C CA . MET A 1 80 ? -4.465 6.751 0.333 1.00 98.50 80 MET A CA 1
ATOM 605 C C . MET A 1 80 ? -5.339 6.777 1.580 1.00 98.50 80 MET A C 1
ATOM 607 O O . MET A 1 80 ? -4.839 7.082 2.663 1.00 98.50 80 MET A O 1
ATOM 611 N N . HIS A 1 81 ? -6.617 6.456 1.409 1.00 98.69 81 HIS A N 1
ATOM 612 C CA . HIS A 1 81 ? -7.624 6.364 2.459 1.00 98.69 81 HIS A CA 1
ATOM 613 C C . HIS A 1 81 ? -7.931 4.897 2.791 1.00 98.69 81 HIS A C 1
ATOM 615 O O . HIS A 1 81 ? -7.974 4.056 1.889 1.00 98.69 81 HIS A O 1
ATOM 621 N N . ILE A 1 82 ? -8.139 4.584 4.074 1.00 98.69 82 ILE A N 1
ATOM 622 C CA . ILE A 1 82 ? -8.535 3.249 4.545 1.00 98.69 82 ILE A CA 1
ATOM 623 C C . ILE A 1 82 ? -9.816 3.377 5.370 1.00 98.69 82 ILE A C 1
ATOM 625 O O . ILE A 1 82 ? -9.829 4.023 6.418 1.00 98.69 82 ILE A O 1
ATOM 629 N N . HIS A 1 83 ? -10.891 2.727 4.929 1.00 98.62 83 HIS A N 1
ATOM 630 C CA . HIS A 1 83 ? -12.135 2.693 5.692 1.00 98.62 83 HIS A CA 1
ATOM 631 C C . HIS A 1 83 ? -11.945 1.900 6.991 1.00 98.62 83 HIS A C 1
ATOM 633 O O . HIS A 1 83 ? -11.297 0.856 7.004 1.00 98.62 83 HIS A O 1
ATOM 639 N N . LEU A 1 84 ? -12.594 2.350 8.069 1.00 97.94 84 LEU A N 1
ATOM 640 C CA . LEU A 1 84 ? -12.662 1.642 9.357 1.00 97.94 84 LEU A CA 1
ATOM 641 C C . LEU A 1 84 ? -11.298 1.330 10.006 1.00 97.94 84 LEU A C 1
ATOM 643 O O . LEU A 1 84 ? -11.187 0.386 10.791 1.00 97.94 84 LEU A O 1
ATOM 647 N N . MET A 1 85 ? -10.273 2.139 9.730 1.00 97.88 85 MET A N 1
ATOM 648 C CA . MET A 1 85 ? -8.994 2.086 10.436 1.00 97.88 85 MET A CA 1
ATOM 649 C C . MET A 1 85 ? -8.453 3.491 10.676 1.00 97.88 85 MET A C 1
ATOM 651 O O . MET A 1 85 ? -8.068 4.182 9.736 1.00 97.88 85 MET A O 1
ATOM 655 N N . ASN A 1 86 ? -8.328 3.874 11.945 1.00 96.69 86 ASN A N 1
ATOM 656 C CA . ASN A 1 86 ? -7.464 4.991 12.308 1.00 96.69 86 ASN A CA 1
ATOM 657 C C . ASN A 1 86 ? -6.042 4.448 12.471 1.00 96.69 86 ASN A C 1
ATOM 659 O O . ASN A 1 86 ? -5.829 3.428 13.136 1.00 96.69 86 ASN A O 1
ATOM 663 N N . PHE A 1 87 ? -5.066 5.132 11.887 1.00 98.56 87 PHE A N 1
ATOM 664 C CA . PHE A 1 87 ? -3.666 4.726 11.900 1.00 98.56 87 PHE A CA 1
ATOM 665 C C . PHE A 1 87 ? -2.727 5.898 12.191 1.00 98.56 87 PHE A C 1
ATOM 667 O O . PHE A 1 87 ? -3.082 7.065 12.031 1.00 98.56 87 PHE A O 1
ATOM 674 N N . GLN A 1 88 ? -1.505 5.573 12.599 1.00 98.56 88 GLN A N 1
ATOM 675 C CA . GLN A 1 88 ? -0.381 6.502 12.650 1.00 98.56 88 GLN A CA 1
ATOM 676 C C . GLN A 1 88 ? 0.637 6.128 11.574 1.00 98.56 88 GLN A C 1
ATOM 678 O O . GLN A 1 88 ? 0.809 4.952 11.243 1.00 98.56 88 GLN A O 1
ATOM 683 N N . VAL A 1 89 ? 1.335 7.128 11.038 1.00 98.44 89 VAL A N 1
ATOM 684 C CA . VAL A 1 89 ? 2.501 6.896 10.180 1.00 98.44 89 VAL A CA 1
ATOM 685 C C . VAL A 1 89 ? 3.679 6.532 11.076 1.00 98.44 89 VAL A C 1
ATOM 687 O O . VAL A 1 89 ? 4.023 7.289 11.980 1.00 98.44 89 VAL A O 1
ATOM 690 N N . ILE A 1 90 ? 4.300 5.382 10.826 1.00 97.12 90 ILE A N 1
ATOM 691 C CA . ILE A 1 90 ? 5.442 4.904 11.621 1.00 97.12 90 ILE A CA 1
ATOM 692 C C . ILE A 1 90 ? 6.761 4.947 10.847 1.00 97.12 90 ILE A C 1
ATOM 694 O O . ILE A 1 90 ? 7.832 4.910 11.448 1.00 97.12 90 ILE A O 1
ATOM 698 N N . GLU A 1 91 ? 6.705 5.043 9.517 1.00 96.44 91 GLU A N 1
ATOM 699 C CA . GLU A 1 91 ? 7.898 5.036 8.676 1.00 96.44 91 GLU A CA 1
ATOM 700 C C . GLU A 1 91 ? 7.649 5.712 7.326 1.00 96.44 91 GLU A C 1
ATOM 702 O O . GLU A 1 91 ? 6.615 5.498 6.688 1.00 96.44 91 GLU A O 1
ATOM 707 N N . ARG A 1 92 ? 8.650 6.467 6.861 1.00 97.12 92 ARG A N 1
ATOM 708 C CA . ARG A 1 92 ? 8.778 6.923 5.475 1.00 97.12 92 ARG A CA 1
ATOM 709 C C . ARG A 1 92 ? 10.152 6.553 4.930 1.00 97.12 92 ARG A C 1
ATOM 711 O O . ARG A 1 92 ? 11.143 6.665 5.649 1.00 97.12 92 ARG A O 1
ATOM 718 N N . ARG A 1 93 ? 10.231 6.145 3.664 1.00 97.00 93 ARG A N 1
ATOM 719 C CA . ARG A 1 93 ? 11.495 5.911 2.940 1.00 97.00 93 ARG A CA 1
ATOM 720 C C . ARG A 1 93 ? 11.376 6.375 1.496 1.00 97.00 93 ARG A C 1
ATOM 722 O O . ARG A 1 93 ? 10.291 6.323 0.922 1.00 97.00 93 ARG A O 1
ATOM 729 N N . ALA A 1 94 ? 12.499 6.751 0.893 1.00 95.56 94 ALA A N 1
ATOM 730 C CA . ALA A 1 94 ? 12.603 6.826 -0.563 1.00 95.56 94 ALA A CA 1
ATOM 731 C C . ALA A 1 94 ? 12.635 5.411 -1.171 1.00 95.56 94 ALA A C 1
ATOM 733 O O . ALA A 1 94 ? 13.118 4.473 -0.534 1.00 95.56 94 ALA A O 1
ATOM 734 N N . VAL A 1 95 ? 12.148 5.267 -2.399 1.00 95.62 95 VAL A N 1
ATOM 735 C CA . VAL A 1 95 ? 12.157 4.026 -3.184 1.00 95.62 95 VAL A CA 1
ATOM 736 C C . VAL A 1 95 ? 12.882 4.292 -4.499 1.00 95.62 95 VAL A C 1
ATOM 738 O O . VAL A 1 95 ? 12.498 5.190 -5.240 1.00 95.62 95 VAL A O 1
ATOM 741 N N . ASP A 1 96 ? 13.897 3.499 -4.840 1.00 94.31 96 ASP A N 1
ATOM 742 C CA . ASP A 1 96 ? 14.383 3.443 -6.222 1.00 94.31 96 ASP A CA 1
ATOM 743 C C . ASP A 1 96 ? 13.428 2.572 -7.047 1.00 94.31 96 ASP A C 1
ATOM 745 O O . ASP A 1 96 ? 13.499 1.340 -7.035 1.00 94.31 96 ASP A O 1
ATOM 749 N N . GLY A 1 97 ? 12.519 3.242 -7.756 1.00 92.94 97 GLY A N 1
ATOM 750 C CA . GLY A 1 97 ? 11.534 2.637 -8.648 1.00 92.94 97 GLY A CA 1
ATOM 751 C C . GLY A 1 97 ? 12.086 2.176 -10.003 1.00 92.94 97 GLY A C 1
ATOM 752 O O . GLY A 1 97 ? 11.358 1.533 -10.755 1.00 92.94 97 GLY A O 1
ATOM 753 N N . SER A 1 98 ? 13.350 2.470 -10.345 1.00 92.44 98 SER A N 1
ATOM 754 C CA . SER A 1 98 ? 13.890 2.303 -11.712 1.00 92.44 98 SER A CA 1
ATOM 755 C C . SER A 1 98 ? 13.931 0.854 -12.216 1.00 92.44 98 SER A C 1
ATOM 757 O O . SER A 1 98 ? 14.120 0.597 -13.409 1.00 92.44 98 SER A O 1
ATOM 759 N N . GLY A 1 99 ? 13.764 -0.111 -11.310 1.00 93.50 99 GLY A N 1
ATOM 760 C CA . GLY A 1 99 ? 13.625 -1.523 -11.636 1.00 93.50 99 GLY A CA 1
ATOM 761 C C . GLY A 1 99 ? 12.254 -1.935 -12.164 1.00 93.50 99 GLY A C 1
ATOM 762 O O . GLY A 1 99 ? 12.165 -2.990 -12.794 1.00 93.50 99 GLY A O 1
ATOM 763 N N . LEU A 1 100 ? 11.208 -1.133 -11.946 1.00 93.75 100 LEU A N 1
ATOM 764 C CA . LEU A 1 100 ? 9.849 -1.436 -12.386 1.00 93.75 100 LEU A CA 1
ATOM 765 C C . LEU A 1 100 ? 9.706 -1.236 -13.900 1.00 93.75 100 LEU A C 1
ATOM 767 O O . LEU A 1 100 ? 9.921 -0.148 -14.428 1.00 93.75 100 LEU A O 1
ATOM 771 N N . ASP A 1 101 ? 9.317 -2.296 -14.598 1.00 93.31 101 ASP A N 1
ATOM 772 C CA . ASP A 1 101 ? 8.808 -2.247 -15.961 1.00 93.31 101 ASP A CA 1
ATOM 773 C C . ASP A 1 101 ? 7.282 -2.225 -15.891 1.00 93.31 101 ASP A C 1
ATOM 775 O O . ASP A 1 101 ? 6.633 -3.258 -15.720 1.00 93.31 101 ASP A O 1
ATOM 779 N N . VAL A 1 102 ? 6.728 -1.016 -15.966 1.00 89.00 102 VAL A N 1
ATOM 780 C CA . VAL A 1 102 ? 5.284 -0.764 -15.896 1.00 89.00 102 VAL A CA 1
ATOM 781 C C . VAL A 1 102 ? 4.551 -1.477 -17.034 1.00 89.00 102 VAL A C 1
ATOM 783 O O . VAL A 1 102 ? 3.541 -2.132 -16.794 1.00 89.00 102 VAL A O 1
ATOM 786 N N . SER A 1 103 ? 5.101 -1.428 -18.252 1.00 90.06 103 SER A N 1
ATOM 787 C CA . SER A 1 103 ? 4.486 -2.044 -19.434 1.00 90.06 103 SER A CA 1
ATOM 788 C C . SER A 1 103 ? 4.384 -3.566 -19.320 1.00 90.06 103 SER A C 1
ATOM 790 O O . SER A 1 103 ? 3.396 -4.159 -19.745 1.00 90.06 103 SER A O 1
ATOM 792 N N . ALA A 1 104 ? 5.381 -4.195 -18.691 1.00 92.81 104 ALA A N 1
ATOM 793 C CA . ALA A 1 104 ? 5.412 -5.631 -18.440 1.00 92.81 104 ALA A CA 1
ATOM 794 C C . ALA A 1 104 ? 4.847 -6.031 -17.063 1.00 92.81 104 ALA A C 1
ATOM 796 O O . ALA A 1 104 ? 4.908 -7.210 -16.710 1.00 92.81 104 ALA A O 1
ATOM 797 N N . GLY A 1 105 ? 4.369 -5.070 -16.263 1.00 93.38 105 GLY A N 1
ATOM 798 C CA . GLY A 1 105 ? 3.781 -5.306 -14.944 1.00 93.38 105 GLY A CA 1
ATOM 799 C C . GLY A 1 105 ? 4.720 -5.957 -13.922 1.00 93.38 105 GLY A C 1
ATOM 800 O O . GLY A 1 105 ? 4.245 -6.650 -13.025 1.00 93.38 105 GLY A O 1
ATOM 801 N N . ARG A 1 106 ? 6.046 -5.802 -14.055 1.00 95.31 106 ARG A N 1
ATOM 802 C CA . ARG A 1 106 ? 7.035 -6.575 -13.275 1.00 95.31 106 ARG A CA 1
ATOM 803 C C . ARG A 1 106 ? 8.324 -5.817 -12.998 1.00 95.31 106 ARG A C 1
ATOM 805 O O . ARG A 1 106 ? 8.644 -4.848 -13.675 1.00 95.31 106 ARG A O 1
ATOM 812 N N . THR A 1 107 ? 9.136 -6.298 -12.063 1.00 96.50 107 THR A N 1
ATOM 813 C CA . THR A 1 107 ? 10.499 -5.771 -11.863 1.00 96.50 107 THR A CA 1
ATOM 814 C C . THR A 1 107 ? 11.537 -6.482 -12.733 1.00 96.50 107 THR A C 1
ATOM 816 O O . THR A 1 107 ? 11.586 -7.711 -12.765 1.00 96.50 107 THR A O 1
ATOM 819 N N . ARG A 1 108 ? 12.417 -5.711 -13.388 1.00 95.88 108 ARG A N 1
ATOM 820 C CA . ARG A 1 108 ? 13.627 -6.189 -14.097 1.00 95.88 108 ARG A CA 1
ATOM 821 C C . ARG A 1 108 ? 14.849 -6.285 -13.182 1.00 95.88 108 ARG A C 1
ATOM 823 O O . ARG A 1 108 ? 15.740 -7.092 -13.417 1.00 95.88 108 ARG A O 1
ATOM 830 N N . LYS A 1 109 ? 14.873 -5.447 -12.149 1.00 94.88 109 LYS A N 1
ATOM 831 C CA . LYS A 1 109 ? 15.770 -5.502 -10.991 1.00 94.88 109 LYS A CA 1
ATOM 832 C C . LYS A 1 109 ? 14.950 -5.138 -9.747 1.00 94.88 109 LYS A C 1
ATOM 834 O O . LYS A 1 109 ? 13.957 -4.421 -9.910 1.00 94.88 109 LYS A O 1
ATOM 839 N N . PRO A 1 110 ? 15.322 -5.600 -8.544 1.00 96.56 110 PRO A N 1
ATOM 840 C CA . PRO A 1 110 ? 14.593 -5.251 -7.332 1.00 96.56 110 PRO A CA 1
ATOM 841 C C . PRO A 1 110 ? 14.474 -3.735 -7.135 1.00 96.56 110 PRO A C 1
ATOM 843 O O . PRO A 1 110 ? 15.401 -2.986 -7.450 1.00 96.56 110 PRO A O 1
ATOM 846 N N . LEU A 1 111 ? 13.334 -3.292 -6.605 1.00 96.56 111 LEU A N 1
ATOM 847 C CA . LEU A 1 111 ? 13.193 -1.947 -6.049 1.00 96.56 111 LEU A CA 1
ATOM 848 C C . LEU A 1 111 ? 14.073 -1.852 -4.803 1.00 96.56 111 LEU A C 1
ATOM 850 O O . LEU A 1 111 ? 14.125 -2.814 -4.039 1.00 96.56 111 LEU A O 1
ATOM 854 N N . THR A 1 112 ? 14.727 -0.721 -4.558 1.00 96.44 112 THR A N 1
ATOM 855 C CA . THR A 1 112 ? 15.537 -0.546 -3.338 1.00 96.44 112 THR A CA 1
ATOM 856 C C . THR A 1 112 ? 14.937 0.517 -2.432 1.00 96.44 112 THR A C 1
ATOM 858 O O . THR A 1 112 ? 14.280 1.448 -2.899 1.00 96.44 112 THR A O 1
ATOM 861 N N . LEU A 1 113 ? 15.128 0.361 -1.122 1.00 96.50 113 LEU A N 1
ATOM 862 C CA . LEU A 1 113 ? 14.621 1.290 -0.118 1.00 96.50 113 LEU A CA 1
ATOM 863 C C . LEU A 1 113 ? 15.762 2.139 0.443 1.00 96.50 113 LEU A C 1
ATOM 865 O O . LEU A 1 113 ? 16.779 1.615 0.895 1.00 96.50 113 LEU A O 1
ATOM 869 N N . GLY A 1 114 ? 15.561 3.453 0.463 1.00 95.50 114 GLY A N 1
ATOM 870 C CA . GLY A 1 114 ? 16.464 4.389 1.116 1.00 95.50 114 GLY A CA 1
ATOM 871 C C . GLY A 1 114 ? 16.426 4.296 2.645 1.00 95.50 114 GLY A C 1
ATOM 872 O O . GLY A 1 114 ? 15.718 3.480 3.254 1.00 95.50 114 GLY A O 1
ATOM 873 N N . ALA A 1 115 ? 17.188 5.186 3.281 1.00 94.94 115 ALA A N 1
ATOM 874 C CA . ALA A 1 115 ? 17.142 5.364 4.726 1.00 94.94 115 ALA A CA 1
ATOM 875 C C . ALA A 1 115 ? 15.741 5.796 5.191 1.00 94.94 115 ALA A C 1
ATOM 877 O O . ALA A 1 115 ? 14.996 6.453 4.458 1.00 94.94 115 ALA A O 1
ATOM 878 N N . GLN A 1 116 ? 15.401 5.434 6.429 1.00 95.19 116 GLN A N 1
ATOM 879 C CA . GLN A 1 116 ? 14.187 5.923 7.069 1.00 95.19 116 GLN A CA 1
ATOM 880 C C . GLN A 1 116 ? 14.272 7.437 7.269 1.00 95.19 116 GLN A C 1
ATOM 882 O O . GLN A 1 116 ? 15.261 7.962 7.780 1.00 95.19 116 GLN A O 1
ATOM 887 N N . MET A 1 117 ? 13.211 8.121 6.864 1.00 94.25 117 MET A N 1
ATOM 888 C CA . MET A 1 117 ? 13.016 9.552 7.028 1.00 94.25 117 MET A CA 1
ATOM 889 C C . MET A 1 117 ? 12.160 9.818 8.274 1.00 94.25 117 MET A C 1
ATOM 891 O O . MET A 1 117 ? 11.318 8.982 8.626 1.00 94.25 117 MET A O 1
ATOM 895 N N . PRO A 1 118 ? 12.342 10.967 8.947 1.00 94.38 118 PRO A N 1
ATOM 896 C CA . PRO A 1 118 ? 11.467 11.355 10.044 1.00 94.38 118 PRO A CA 1
ATOM 897 C C . PRO A 1 118 ? 10.029 11.535 9.546 1.00 94.38 118 PRO A C 1
ATOM 899 O O . PRO A 1 118 ? 9.794 12.065 8.459 1.00 94.38 118 PRO A O 1
ATOM 902 N N . VAL A 1 119 ? 9.067 11.107 10.363 1.00 95.38 119 VAL A N 1
ATOM 903 C CA . VAL A 1 119 ? 7.649 11.415 10.149 1.00 95.38 119 VAL A CA 1
ATOM 904 C C . VAL A 1 119 ? 7.439 12.897 10.445 1.00 95.38 119 VAL A C 1
ATOM 906 O O . VAL A 1 119 ? 7.904 13.393 11.475 1.00 95.38 119 VAL A O 1
ATOM 909 N N . ALA A 1 120 ? 6.777 13.611 9.534 1.00 94.81 120 ALA A N 1
ATOM 910 C CA . ALA A 1 120 ? 6.537 15.039 9.696 1.00 94.81 120 ALA A CA 1
ATOM 911 C C . ALA A 1 120 ? 5.621 15.304 10.911 1.00 94.81 120 ALA A C 1
ATOM 913 O O . ALA A 1 120 ? 4.737 14.485 11.190 1.00 94.81 120 ALA A O 1
ATOM 914 N N . PRO A 1 121 ? 5.790 16.419 11.647 1.00 96.56 121 PRO A N 1
ATOM 915 C CA . PRO A 1 121 ? 4.970 16.717 12.825 1.00 96.56 121 PRO A CA 1
ATOM 916 C C . PRO A 1 121 ? 3.458 16.645 12.559 1.00 96.56 121 PRO A C 1
ATOM 918 O O . PRO A 1 121 ? 2.715 16.069 13.352 1.00 96.56 121 PRO A O 1
ATOM 921 N N . GLU A 1 122 ? 3.005 17.144 11.413 1.00 95.38 122 GLU A N 1
ATOM 922 C CA . GLU A 1 122 ? 1.611 17.133 10.957 1.00 95.38 122 GLU A CA 1
ATOM 923 C C . GLU A 1 122 ? 1.076 15.736 10.582 1.00 95.38 122 GLU A C 1
ATOM 925 O O . GLU A 1 122 ? -0.132 15.542 10.425 1.00 95.38 122 GLU A O 1
ATOM 930 N N . GLU A 1 123 ? 1.958 14.742 10.466 1.00 96.31 123 GLU A N 1
ATOM 931 C CA . GLU A 1 123 ? 1.617 13.343 10.188 1.00 96.31 123 GLU A CA 1
ATOM 932 C C . GLU A 1 123 ? 1.740 12.432 11.417 1.00 96.31 123 GLU A C 1
ATOM 934 O O . GLU A 1 123 ? 1.381 11.259 11.343 1.00 96.31 123 GLU A O 1
ATOM 939 N N . SER A 1 124 ? 2.218 12.961 12.548 1.00 94.19 124 SER A N 1
ATOM 940 C CA . SER A 1 124 ? 2.490 12.183 13.768 1.00 94.19 124 SER A CA 1
ATOM 941 C C . SER A 1 124 ? 1.234 11.781 14.564 1.00 94.19 124 SER A C 1
ATOM 943 O O . SER A 1 124 ? 1.293 10.916 15.443 1.00 94.19 124 SER A O 1
ATOM 945 N N . GLY A 1 125 ? 0.090 12.400 14.262 1.00 96.81 125 GLY A N 1
ATOM 946 C CA . GLY A 1 125 ? -1.202 12.104 14.881 1.00 96.81 125 GLY A CA 1
ATOM 947 C C . GLY A 1 125 ? -1.942 10.918 14.256 1.00 96.81 125 GLY A C 1
ATOM 948 O O . GLY A 1 125 ? -1.438 10.222 13.377 1.00 96.81 125 GLY A O 1
ATOM 949 N N . TRP A 1 126 ? -3.178 10.711 14.712 1.00 98.06 126 TRP A N 1
ATOM 950 C CA . TRP A 1 126 ? -4.104 9.752 14.109 1.00 98.06 126 TRP A CA 1
ATOM 951 C C . TRP A 1 126 ? -4.637 10.268 12.773 1.00 98.06 126 TRP A C 1
ATOM 953 O O . TRP A 1 126 ? -5.017 11.434 12.656 1.00 98.06 126 TRP A O 1
ATOM 963 N N . LYS A 1 127 ? -4.676 9.385 11.777 1.00 98.38 127 LYS A N 1
ATOM 964 C CA . LYS A 1 127 ? -5.124 9.662 10.411 1.00 98.38 127 LYS A CA 1
ATOM 965 C C . LYS A 1 127 ? -5.981 8.507 9.898 1.00 98.38 127 LYS A C 1
ATOM 967 O O . LYS A 1 127 ? -5.889 7.391 10.399 1.00 98.38 127 LYS A O 1
ATOM 972 N N . ASP A 1 128 ? -6.766 8.789 8.871 1.00 98.12 128 ASP A N 1
ATOM 973 C CA . ASP A 1 128 ? -7.433 7.792 8.023 1.00 98.12 128 ASP A CA 1
ATOM 974 C C . ASP A 1 128 ? -6.967 7.880 6.557 1.00 98.12 128 ASP A C 1
ATOM 976 O O . ASP A 1 128 ? -7.248 6.996 5.750 1.00 98.12 128 ASP A O 1
ATOM 980 N N . THR A 1 129 ? -6.242 8.951 6.216 1.00 98.44 129 THR A N 1
ATOM 981 C CA . THR A 1 129 ? -5.807 9.287 4.861 1.00 98.44 129 THR A CA 1
ATOM 982 C C . THR A 1 129 ? -4.377 9.808 4.897 1.00 98.44 129 THR A C 1
ATOM 984 O O . THR A 1 129 ? -4.062 10.703 5.686 1.00 98.44 129 THR A O 1
ATOM 987 N N . ILE A 1 130 ? -3.497 9.274 4.047 1.00 98.00 130 ILE A N 1
ATOM 988 C CA . ILE A 1 130 ? -2.081 9.656 3.993 1.00 98.00 130 ILE A CA 1
ATOM 989 C C . ILE A 1 130 ? -1.586 9.848 2.564 1.00 98.00 130 ILE A C 1
ATOM 991 O O . ILE A 1 130 ? -1.830 9.023 1.688 1.00 98.00 130 ILE A O 1
ATOM 995 N N . THR A 1 131 ? -0.845 10.929 2.324 1.00 97.00 131 THR A N 1
ATOM 996 C CA . THR A 1 131 ? -0.236 11.176 1.017 1.00 97.00 131 THR A CA 1
ATOM 997 C C . THR A 1 131 ? 0.970 10.266 0.812 1.00 97.00 131 THR A C 1
ATOM 999 O O . THR A 1 131 ? 1.984 10.362 1.515 1.00 97.00 131 THR A O 1
ATOM 1002 N N . VAL A 1 132 ? 0.870 9.413 -0.203 1.00 96.69 132 VAL A N 1
ATOM 1003 C CA . VAL A 1 132 ? 1.965 8.609 -0.740 1.00 96.69 132 VAL A CA 1
ATOM 1004 C C . VAL A 1 132 ? 2.542 9.365 -1.932 1.00 96.69 132 VAL A C 1
ATOM 1006 O O . VAL A 1 132 ? 1.889 9.516 -2.965 1.00 96.69 132 VAL A O 1
ATOM 1009 N N . THR A 1 133 ? 3.750 9.898 -1.765 1.00 94.06 133 THR A N 1
ATOM 1010 C CA . THR A 1 133 ? 4.447 10.659 -2.809 1.00 94.06 133 THR A CA 1
ATOM 1011 C C . THR A 1 133 ? 5.144 9.719 -3.790 1.00 94.06 133 THR A C 1
ATOM 1013 O O . THR A 1 133 ? 5.347 8.537 -3.495 1.00 94.06 133 THR A O 1
ATOM 1016 N N . ALA A 1 134 ? 5.553 10.246 -4.942 1.00 92.25 134 ALA A N 1
ATOM 1017 C CA . ALA A 1 134 ? 6.340 9.522 -5.933 1.00 92.25 134 ALA A CA 1
ATOM 1018 C C . ALA A 1 134 ? 7.531 8.806 -5.297 1.00 92.25 134 ALA A C 1
ATOM 1020 O O . ALA A 1 134 ? 8.242 9.399 -4.481 1.00 92.25 134 ALA A O 1
ATOM 1021 N N . ASN A 1 135 ? 7.750 7.553 -5.710 1.00 93.75 135 ASN A N 1
ATOM 1022 C CA . ASN A 1 135 ? 8.958 6.802 -5.380 1.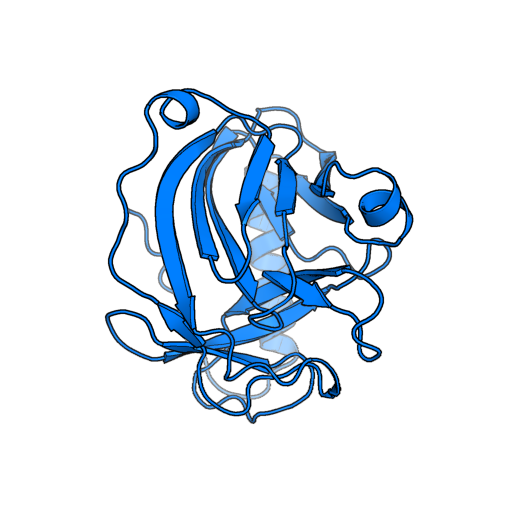00 93.75 135 ASN A CA 1
ATOM 1023 C C . ASN A 1 135 ? 9.235 6.803 -3.869 1.00 93.75 135 ASN A C 1
ATOM 1025 O O . ASN A 1 135 ? 10.331 7.120 -3.404 1.00 93.75 135 ASN A O 1
ATOM 1029 N N . SER A 1 136 ? 8.200 6.481 -3.091 1.00 95.38 136 SER A N 1
ATOM 1030 C CA . SER A 1 136 ? 8.254 6.463 -1.633 1.00 95.38 136 SER A CA 1
ATOM 1031 C C . SER A 1 136 ? 7.547 5.248 -1.050 1.00 95.38 136 SER A C 1
ATOM 1033 O O . SER A 1 136 ? 6.626 4.685 -1.643 1.00 95.38 136 SER A O 1
ATOM 1035 N N . LEU A 1 137 ? 7.995 4.850 0.135 1.00 96.88 137 LEU A N 1
ATOM 1036 C CA . LEU A 1 137 ? 7.316 3.902 0.998 1.00 96.88 137 LEU A CA 1
ATOM 1037 C C . LEU A 1 137 ? 6.781 4.662 2.205 1.00 96.88 137 LEU A C 1
ATOM 1039 O O . LEU A 1 137 ? 7.512 5.431 2.832 1.00 96.88 137 LEU A O 1
ATOM 1043 N N . VAL A 1 138 ? 5.518 4.415 2.533 1.00 97.88 138 VAL A N 1
ATOM 1044 C CA . VAL A 1 138 ? 4.858 4.880 3.752 1.00 97.88 138 VAL A CA 1
ATOM 1045 C C . VAL A 1 138 ? 4.339 3.659 4.495 1.00 97.88 138 VAL A C 1
ATOM 1047 O O . VAL A 1 138 ? 3.510 2.919 3.964 1.00 97.88 138 VAL A O 1
ATOM 1050 N N . THR A 1 139 ? 4.818 3.446 5.718 1.00 98.12 139 THR A N 1
ATOM 1051 C CA . THR A 1 139 ? 4.278 2.415 6.607 1.00 98.12 139 THR A CA 1
ATOM 1052 C C . THR A 1 139 ? 3.339 3.064 7.607 1.00 98.12 139 THR A C 1
ATOM 1054 O O . THR A 1 139 ? 3.722 4.000 8.318 1.00 98.12 139 THR A O 1
ATOM 1057 N N . VAL A 1 140 ? 2.125 2.532 7.693 1.00 98.56 140 VAL A N 1
ATOM 1058 C CA . VAL A 1 140 ? 1.130 2.922 8.692 1.00 98.56 140 VAL A CA 1
ATOM 1059 C C . VAL A 1 140 ? 0.838 1.751 9.620 1.00 98.56 140 VAL A C 1
ATOM 1061 O O . VAL A 1 140 ? 0.877 0.598 9.193 1.00 98.56 140 VAL A O 1
ATOM 1064 N N . ALA A 1 141 ? 0.549 2.042 10.884 1.00 98.50 141 ALA A N 1
ATOM 1065 C CA . ALA A 1 141 ? 0.068 1.061 11.848 1.00 98.50 141 ALA A CA 1
ATOM 1066 C C . ALA A 1 141 ? -1.188 1.593 12.535 1.00 98.50 141 ALA A C 1
ATOM 1068 O O . ALA A 1 141 ? -1.223 2.742 12.980 1.00 98.50 141 ALA A O 1
ATOM 1069 N N . GLY A 1 142 ? -2.227 0.772 12.596 1.00 98.06 142 GLY A N 1
ATOM 1070 C CA . GLY A 1 142 ? -3.532 1.176 13.102 1.00 98.06 142 GLY A CA 1
ATOM 1071 C C . GLY A 1 142 ? -4.335 -0.001 13.615 1.00 98.06 142 GLY A C 1
ATOM 1072 O O . GLY A 1 142 ? -3.947 -1.155 13.438 1.00 98.06 142 GLY A O 1
ATOM 1073 N N . ARG A 1 143 ? -5.453 0.303 14.270 1.00 97.25 143 ARG A N 1
ATOM 1074 C CA . ARG A 1 143 ? -6.384 -0.705 14.772 1.00 97.25 143 ARG A CA 1
ATOM 1075 C C . ARG A 1 143 ? -7.643 -0.684 13.918 1.00 97.25 143 ARG A C 1
ATOM 1077 O O . ARG A 1 143 ? -8.259 0.372 13.768 1.00 97.25 143 ARG A O 1
ATOM 1084 N N . LEU A 1 144 ? -8.014 -1.839 13.377 1.00 97.94 144 LEU A N 1
ATOM 1085 C CA . LEU A 1 144 ? -9.285 -2.010 12.685 1.00 97.94 144 LEU A CA 1
ATOM 1086 C C . LEU A 1 144 ? -10.439 -1.806 13.663 1.00 97.94 144 LEU A C 1
ATOM 1088 O O . LEU A 1 144 ? -10.362 -2.204 14.828 1.00 97.94 144 LEU A O 1
ATOM 1092 N N . ALA A 1 145 ? -11.510 -1.186 13.183 1.00 97.00 145 ALA A N 1
ATOM 1093 C CA . ALA A 1 145 ? -12.715 -0.998 13.970 1.00 97.00 145 ALA A CA 1
ATOM 1094 C C . ALA A 1 145 ? -13.379 -2.346 14.318 1.00 97.00 145 ALA A C 1
ATOM 1096 O O . ALA A 1 145 ? -13.094 -3.386 13.718 1.00 97.00 145 ALA A O 1
ATOM 1097 N N . ASP A 1 146 ? -14.287 -2.328 15.294 1.00 97.56 146 ASP A N 1
ATOM 1098 C CA . ASP A 1 146 ? -15.023 -3.530 15.706 1.00 97.56 146 ASP A CA 1
ATOM 1099 C C . ASP A 1 146 ? -16.141 -3.900 14.705 1.00 97.56 146 ASP A C 1
ATOM 1101 O O . ASP A 1 146 ? -16.681 -5.007 14.741 1.00 97.56 146 ASP A O 1
ATOM 1105 N N . GLN A 1 147 ? -16.502 -2.986 13.796 1.00 97.88 147 GLN A N 1
ATOM 1106 C CA . GLN A 1 147 ? -17.468 -3.227 12.727 1.00 97.88 147 GLN A CA 1
ATOM 1107 C C . GLN A 1 147 ? -16.913 -4.203 11.685 1.00 97.88 147 GLN A C 1
ATOM 1109 O O . GLN A 1 147 ? -15.796 -4.064 11.196 1.00 97.88 147 GLN A O 1
ATOM 1114 N N . THR A 1 148 ? -17.750 -5.157 11.286 1.00 98.25 148 THR A N 1
ATOM 1115 C CA . THR A 1 148 ? -17.427 -6.170 10.277 1.00 98.25 148 THR A CA 1
ATOM 1116 C C . THR A 1 148 ? -18.146 -5.880 8.968 1.00 98.25 148 THR A C 1
ATOM 1118 O O . THR A 1 148 ? -19.294 -5.435 8.979 1.00 98.25 148 THR A O 1
ATOM 1121 N N . GLY A 1 149 ? -17.525 -6.201 7.839 1.00 97.88 149 GLY A N 1
ATOM 1122 C CA . GLY A 1 149 ? -18.120 -6.028 6.519 1.00 97.88 149 GLY A CA 1
ATOM 1123 C C . GLY A 1 149 ? -17.081 -5.924 5.411 1.00 97.88 149 GLY A C 1
ATOM 1124 O O . GLY A 1 149 ? -15.876 -5.932 5.661 1.00 97.88 149 GLY A O 1
ATOM 1125 N N . LYS A 1 150 ? -17.571 -5.823 4.172 1.00 98.00 150 LYS A N 1
ATOM 1126 C CA . LYS A 1 150 ? -16.751 -5.473 3.010 1.00 98.00 150 LYS A CA 1
ATOM 1127 C C . LYS A 1 150 ? -16.621 -3.953 2.955 1.00 98.00 150 LYS A C 1
ATOM 1129 O O . LYS A 1 150 ? -17.629 -3.257 2.863 1.00 98.00 150 LYS A O 1
ATOM 1134 N N . VAL A 1 151 ? -15.394 -3.463 3.023 1.00 98.12 151 VAL A N 1
ATOM 1135 C CA . VAL A 1 151 ? -15.052 -2.037 3.045 1.00 98.12 151 VAL A CA 1
ATOM 1136 C C . VAL A 1 151 ? -13.910 -1.748 2.075 1.00 98.12 151 VAL A C 1
ATOM 1138 O O . VAL A 1 151 ? -13.414 -2.672 1.431 1.00 98.12 151 VAL A O 1
ATOM 1141 N N . MET A 1 152 ? -13.528 -0.478 1.924 1.00 98.25 152 MET A N 1
ATOM 1142 C CA . MET A 1 152 ? -12.612 -0.038 0.870 1.00 98.25 152 MET A CA 1
ATOM 1143 C C . MET A 1 152 ? -11.312 0.539 1.421 1.00 98.25 152 MET A C 1
ATOM 1145 O O . MET A 1 152 ? -11.264 1.113 2.509 1.00 98.25 152 MET A O 1
ATOM 1149 N N . TYR A 1 153 ? -10.267 0.438 0.613 1.00 98.44 153 TYR A N 1
ATOM 1150 C CA . TYR A 1 153 ? -9.111 1.319 0.676 1.00 98.44 153 TYR A CA 1
ATOM 1151 C C . TYR A 1 153 ? -8.796 1.801 -0.742 1.00 98.44 153 TYR A C 1
ATOM 1153 O O . TYR A 1 153 ? -8.864 1.027 -1.700 1.00 98.44 153 TYR A O 1
ATOM 1161 N N . HIS A 1 154 ? -8.519 3.091 -0.901 1.00 98.44 154 HIS A N 1
ATOM 1162 C CA . HIS A 1 154 ? -8.441 3.703 -2.228 1.00 98.44 154 HIS A CA 1
ATOM 1163 C C . HIS A 1 154 ? -7.643 5.000 -2.237 1.00 98.44 154 HIS A C 1
ATOM 1165 O O . HIS A 1 154 ? -7.333 5.581 -1.195 1.00 98.44 154 HIS A O 1
ATOM 1171 N N . CYS A 1 155 ? -7.286 5.446 -3.438 1.00 97.81 155 CYS A N 1
ATOM 1172 C CA . CYS A 1 155 ? -6.858 6.818 -3.644 1.00 97.81 155 CYS A CA 1
ATOM 1173 C C . CYS A 1 155 ? -8.070 7.745 -3.510 1.00 97.81 155 CYS A C 1
ATOM 1175 O O . CYS A 1 155 ? -9.102 7.492 -4.113 1.00 97.81 155 CYS A O 1
ATOM 1177 N N . HIS A 1 156 ? -7.932 8.840 -2.770 1.00 97.44 156 HIS A N 1
ATOM 1178 C CA . HIS A 1 156 ? -8.998 9.822 -2.560 1.00 97.44 156 HIS A CA 1
ATOM 1179 C C . HIS A 1 156 ? -8.995 10.950 -3.619 1.00 97.44 156 HIS A C 1
ATOM 1181 O O . HIS A 1 156 ? -9.624 11.998 -3.453 1.00 97.44 156 HIS A O 1
ATOM 1187 N N . ILE A 1 157 ? -8.260 10.766 -4.720 1.00 96.19 157 ILE A N 1
ATOM 1188 C CA . ILE A 1 157 ? -8.449 11.559 -5.937 1.00 96.19 157 ILE A CA 1
ATOM 1189 C C . ILE A 1 157 ? -9.563 10.868 -6.716 1.00 96.19 157 ILE A C 1
ATOM 1191 O O . ILE A 1 157 ? -9.340 9.780 -7.238 1.00 96.19 157 ILE A O 1
ATOM 1195 N N . LEU A 1 158 ? -10.735 11.500 -6.794 1.00 96.00 158 LEU A N 1
ATOM 1196 C CA . LEU A 1 158 ? -11.955 10.877 -7.328 1.00 96.00 158 LEU A CA 1
ATOM 1197 C C . LEU A 1 158 ? -11.768 10.303 -8.738 1.00 96.00 158 LEU A C 1
ATOM 1199 O O . LEU A 1 158 ? -12.182 9.187 -9.008 1.00 96.00 158 LEU A O 1
ATOM 1203 N N . SER A 1 159 ? -11.048 11.007 -9.616 1.00 93.88 159 SER A N 1
ATOM 1204 C CA . SER A 1 159 ? -10.761 10.505 -10.965 1.00 93.88 159 SER A CA 1
ATOM 1205 C C . SER A 1 159 ? -9.848 9.278 -10.989 1.00 93.88 159 SER A C 1
ATOM 1207 O O . SER A 1 159 ? -9.835 8.563 -11.976 1.00 93.88 159 SER A O 1
ATOM 1209 N N . HIS A 1 160 ? -9.044 9.039 -9.951 1.00 94.62 160 HIS A N 1
ATOM 1210 C CA . HIS A 1 160 ? -8.284 7.794 -9.822 1.00 94.62 160 HIS A CA 1
ATOM 1211 C C . HIS A 1 160 ? -9.138 6.701 -9.173 1.00 94.62 160 HIS A C 1
ATOM 1213 O O . HIS A 1 160 ? -9.046 5.546 -9.572 1.00 94.62 160 HIS A O 1
ATOM 1219 N N . GLU A 1 161 ? -9.951 7.058 -8.175 1.00 96.19 161 GLU A N 1
ATOM 1220 C CA . GLU A 1 161 ? -10.899 6.159 -7.508 1.00 96.19 161 GLU A CA 1
ATOM 1221 C C . GLU A 1 161 ? -11.863 5.514 -8.510 1.00 96.19 161 GLU A C 1
ATOM 1223 O O . GLU A 1 161 ? -11.910 4.286 -8.600 1.00 96.19 161 GLU A O 1
ATOM 1228 N N . ASP A 1 162 ? -12.551 6.343 -9.301 1.00 94.56 162 ASP A N 1
ATOM 1229 C CA . ASP A 1 162 ? -13.544 5.922 -10.296 1.00 94.56 162 ASP A CA 1
ATOM 1230 C C . ASP A 1 162 ? -12.920 5.098 -11.435 1.00 94.56 162 ASP A C 1
ATOM 1232 O O . ASP A 1 162 ? -13.584 4.253 -12.030 1.00 94.56 162 ASP A O 1
ATOM 1236 N N . GLU A 1 163 ? -11.628 5.297 -11.704 1.00 92.75 163 GLU A N 1
ATOM 1237 C CA . GLU A 1 163 ? -10.866 4.591 -12.744 1.00 92.75 163 GLU A CA 1
ATOM 1238 C C . GLU A 1 163 ? -10.097 3.371 -12.194 1.00 92.75 163 GLU A C 1
ATOM 1240 O O . GLU A 1 163 ? -9.168 2.854 -12.818 1.00 92.75 163 GLU A O 1
ATOM 1245 N N . GLY A 1 164 ? -10.484 2.881 -11.011 1.00 91.25 164 GLY A N 1
ATOM 1246 C CA . GLY A 1 164 ? -10.062 1.578 -10.494 1.00 91.25 164 GLY A CA 1
ATOM 1247 C C . GLY A 1 164 ? -8.964 1.612 -9.433 1.00 91.25 164 GLY A C 1
ATOM 1248 O O . GLY A 1 164 ? -8.551 0.552 -8.961 1.00 91.25 164 GLY A O 1
ATOM 1249 N N . MET A 1 165 ? -8.517 2.786 -8.974 1.00 96.31 165 MET A N 1
ATOM 1250 C CA . MET A 1 165 ? -7.545 2.923 -7.879 1.00 96.31 165 MET A CA 1
ATOM 1251 C C . MET A 1 165 ? -8.190 2.730 -6.490 1.00 96.31 165 MET A C 1
ATOM 1253 O O . MET A 1 165 ? -7.908 3.454 -5.530 1.00 96.31 165 MET A O 1
ATOM 1257 N N . MET A 1 166 ? -9.051 1.717 -6.397 1.00 97.31 166 MET A N 1
ATOM 1258 C CA . MET A 1 166 ? -9.835 1.317 -5.238 1.00 97.31 166 MET A CA 1
ATOM 1259 C C . MET A 1 166 ? -9.832 -0.203 -5.118 1.00 97.31 166 MET A C 1
ATOM 1261 O O . MET A 1 166 ? -9.960 -0.924 -6.106 1.00 97.31 166 MET A O 1
ATOM 1265 N N . ARG A 1 167 ? -9.708 -0.705 -3.890 1.00 97.81 167 ARG A N 1
ATOM 1266 C CA . ARG A 1 167 ? -9.731 -2.136 -3.602 1.00 97.81 167 ARG A CA 1
ATOM 1267 C C . ARG A 1 167 ? -10.621 -2.433 -2.397 1.00 97.81 167 ARG A C 1
ATOM 1269 O O . ARG A 1 167 ? -10.577 -1.705 -1.402 1.00 97.81 167 ARG A O 1
ATOM 1276 N N . PRO A 1 168 ? -11.420 -3.508 -2.456 1.00 98.06 168 PRO A N 1
ATOM 1277 C CA . PRO A 1 168 ? -12.133 -3.983 -1.288 1.00 98.06 168 PRO A CA 1
ATOM 1278 C C . PRO A 1 168 ? -11.225 -4.795 -0.357 1.00 98.06 168 PRO A C 1
ATOM 1280 O O . PRO A 1 168 ? -10.344 -5.523 -0.810 1.00 98.06 168 PRO A O 1
ATOM 1283 N N . PHE A 1 169 ? -11.534 -4.771 0.935 1.00 97.88 169 PHE A N 1
ATOM 1284 C CA . PHE A 1 169 ? -11.090 -5.761 1.915 1.00 97.88 169 PHE A CA 1
ATOM 1285 C C . PHE A 1 169 ? -12.249 -6.132 2.845 1.00 97.88 169 PHE A C 1
ATOM 1287 O O . PHE A 1 169 ? -13.267 -5.436 2.898 1.00 97.88 169 PHE A O 1
ATOM 1294 N N . VAL A 1 170 ? -12.137 -7.261 3.544 1.00 98.31 170 VAL A N 1
ATOM 1295 C CA . VAL A 1 170 ? -13.193 -7.739 4.446 1.00 98.31 170 VAL A CA 1
ATOM 1296 C C . VAL A 1 170 ? -12.695 -7.756 5.880 1.00 98.31 170 VAL A C 1
ATOM 1298 O O . VAL A 1 170 ? -11.731 -8.449 6.199 1.00 98.31 170 VAL A O 1
ATOM 1301 N N . ILE A 1 171 ? -13.410 -7.048 6.752 1.00 98.38 171 ILE A N 1
ATOM 1302 C CA . ILE A 1 171 ? -13.260 -7.159 8.202 1.00 98.38 171 ILE A CA 1
ATOM 1303 C C . ILE A 1 171 ? -14.257 -8.208 8.693 1.00 98.38 171 ILE A C 1
ATOM 1305 O O . ILE A 1 171 ? -15.467 -8.063 8.510 1.00 98.38 171 ILE A O 1
ATOM 1309 N N . MET A 1 172 ? -13.758 -9.280 9.300 1.00 98.25 172 MET A N 1
ATOM 1310 C CA . MET A 1 172 ? -14.553 -10.412 9.775 1.00 98.25 172 MET A CA 1
ATOM 1311 C C . MET A 1 172 ? -14.592 -10.473 11.304 1.00 98.25 172 MET A C 1
ATOM 1313 O O . MET A 1 172 ? -13.631 -10.063 11.958 1.00 98.25 172 MET A O 1
ATOM 1317 N N . PRO A 1 173 ? -15.652 -11.047 11.904 1.00 98.06 173 PRO A N 1
ATOM 1318 C CA . PRO A 1 173 ? -15.589 -11.454 13.302 1.00 98.06 173 PRO A CA 1
ATOM 1319 C C . PRO A 1 173 ? -14.362 -12.359 13.523 1.00 98.06 173 PRO A C 1
ATOM 1321 O O . PRO A 1 173 ? -14.144 -13.249 12.694 1.00 98.06 173 PRO A O 1
ATOM 1324 N N . PRO A 1 174 ? -13.590 -12.209 14.617 1.00 96.94 174 PRO A N 1
ATOM 1325 C CA . PRO A 1 174 ? -12.349 -12.967 14.814 1.00 96.94 174 PRO A CA 1
ATOM 1326 C C . PRO A 1 174 ? -12.505 -14.488 14.657 1.00 96.94 174 PRO A C 1
ATOM 1328 O O . PRO A 1 174 ? -11.716 -15.121 13.964 1.00 96.94 174 PRO A O 1
ATOM 1331 N N . ALA A 1 175 ? -13.585 -15.064 15.196 1.00 96.38 175 ALA A N 1
ATOM 1332 C CA . ALA A 1 175 ? -13.869 -16.496 15.063 1.00 96.38 175 ALA A CA 1
ATOM 1333 C C . ALA A 1 175 ? -14.146 -16.935 13.609 1.00 96.38 175 ALA A C 1
ATOM 1335 O O . ALA A 1 175 ? -13.807 -18.046 13.213 1.00 96.38 175 ALA A O 1
ATOM 1336 N N . VAL A 1 176 ? -14.756 -16.069 12.792 1.00 96.88 176 VAL A N 1
ATOM 1337 C CA . VAL A 1 176 ? -14.994 -16.349 11.364 1.00 96.88 176 VAL A CA 1
ATOM 1338 C C . VAL A 1 176 ? -13.695 -16.212 10.576 1.00 96.88 176 VAL A C 1
ATOM 1340 O O . VAL A 1 176 ? -13.438 -17.015 9.680 1.00 96.88 176 VAL A O 1
ATOM 1343 N N . HIS A 1 177 ? -12.861 -15.228 10.928 1.00 96.50 177 HIS A N 1
ATOM 1344 C CA . HIS A 1 177 ? -11.547 -15.039 10.316 1.00 96.50 177 HIS A CA 1
ATOM 1345 C C . HIS A 1 177 ? -10.638 -16.250 10.520 1.00 96.50 177 HIS A C 1
ATOM 1347 O O . HIS A 1 177 ? -10.031 -16.721 9.561 1.00 96.50 177 HIS A O 1
ATOM 1353 N N . GLU A 1 178 ? -10.637 -16.820 11.725 1.00 93.94 178 GLU A N 1
ATOM 1354 C CA . GLU A 1 178 ? -9.894 -18.040 12.040 1.00 93.94 178 GLU A CA 1
ATOM 1355 C C . GLU A 1 178 ? -10.305 -19.215 11.132 1.00 93.94 178 GLU A C 1
ATOM 1357 O O . GLU A 1 178 ? -9.456 -19.842 10.494 1.00 93.94 178 GLU A O 1
ATOM 1362 N N . ILE A 1 179 ? -11.611 -19.467 10.988 1.00 94.00 179 ILE A N 1
ATOM 1363 C CA . ILE A 1 179 ? -12.133 -20.528 10.110 1.00 94.00 179 ILE A CA 1
ATOM 1364 C C . ILE A 1 179 ? -11.797 -20.243 8.639 1.00 94.00 179 ILE A C 1
ATOM 1366 O O . ILE A 1 179 ? -11.420 -21.153 7.895 1.00 94.00 179 ILE A O 1
ATOM 1370 N N . HIS A 1 180 ? -11.912 -18.985 8.205 1.00 91.69 180 HIS A N 1
ATOM 1371 C CA . HIS A 1 180 ? -11.563 -18.580 6.846 1.00 91.69 180 HIS A CA 1
ATOM 1372 C C . HIS A 1 180 ? -10.084 -18.858 6.546 1.00 91.69 180 HIS A C 1
ATOM 1374 O O . HIS A 1 180 ? -9.771 -19.483 5.531 1.00 91.69 180 HIS A O 1
ATOM 1380 N N . ALA A 1 181 ? -9.181 -18.478 7.452 1.00 87.56 181 ALA A N 1
ATOM 1381 C CA . ALA A 1 181 ? -7.752 -18.738 7.320 1.00 87.56 181 ALA A CA 1
ATOM 1382 C C . ALA A 1 181 ? -7.451 -20.244 7.222 1.00 87.56 181 ALA A C 1
ATOM 1384 O O . ALA A 1 181 ? -6.680 -20.665 6.354 1.00 87.56 181 ALA A O 1
ATOM 1385 N N . MET A 1 182 ? -8.114 -21.072 8.040 1.00 87.69 182 MET A N 1
ATOM 1386 C CA . MET A 1 182 ? -8.009 -22.534 7.954 1.00 87.69 182 MET A CA 1
ATOM 1387 C C . MET A 1 182 ? -8.456 -23.057 6.582 1.00 87.69 182 MET A C 1
ATOM 1389 O O . MET A 1 182 ? -7.737 -23.842 5.960 1.00 87.69 182 MET A O 1
ATOM 1393 N N . SER A 1 183 ? -9.603 -22.594 6.073 1.00 85.94 183 SER A N 1
ATOM 1394 C CA . SER A 1 183 ? -10.115 -23.010 4.762 1.00 85.94 183 SER A CA 1
ATOM 1395 C C . SER A 1 183 ? -9.178 -22.615 3.619 1.00 85.94 183 SER A C 1
ATOM 1397 O O . SER A 1 183 ? -8.958 -23.415 2.707 1.00 85.94 183 SER A O 1
ATOM 1399 N N . MET A 1 184 ? -8.615 -21.405 3.655 1.00 82.88 184 MET A N 1
ATOM 1400 C CA . MET A 1 184 ? -7.668 -20.936 2.640 1.00 82.88 184 MET A CA 1
ATOM 1401 C C . MET A 1 184 ? -6.376 -21.760 2.667 1.00 82.88 184 MET A C 1
ATOM 1403 O O . MET A 1 184 ? -5.876 -22.157 1.614 1.00 82.88 184 MET A O 1
ATOM 1407 N N . GLY A 1 185 ? -5.883 -22.102 3.862 1.00 79.12 185 GLY A N 1
ATOM 1408 C CA . GLY A 1 185 ? -4.731 -22.988 4.032 1.00 79.12 185 GLY A CA 1
ATOM 1409 C C . GLY A 1 185 ? -4.976 -24.405 3.501 1.00 79.12 185 GLY A C 1
ATOM 1410 O O . GLY A 1 185 ? -4.130 -24.955 2.796 1.00 79.12 185 GLY A O 1
ATOM 1411 N N . MET A 1 186 ? -6.148 -24.988 3.779 1.00 72.19 186 MET A N 1
ATOM 1412 C CA . MET A 1 186 ? -6.532 -26.312 3.271 1.00 72.19 186 MET A CA 1
ATOM 1413 C C . MET A 1 186 ? -6.622 -26.335 1.742 1.00 72.19 186 MET A C 1
ATOM 1415 O O . MET A 1 186 ? -6.075 -27.236 1.108 1.00 72.19 186 MET A O 1
ATOM 1419 N N . ASN A 1 187 ? -7.261 -25.331 1.138 1.00 69.50 187 ASN A N 1
ATOM 1420 C CA . ASN A 1 187 ? -7.408 -25.247 -0.316 1.00 69.50 187 ASN A CA 1
ATOM 1421 C C . ASN A 1 187 ? -6.062 -25.013 -1.017 1.00 69.50 187 ASN A C 1
ATOM 1423 O O . ASN A 1 187 ? -5.785 -25.645 -2.037 1.00 69.50 187 ASN A O 1
ATOM 1427 N N . GLY A 1 188 ? -5.191 -24.176 -0.442 1.00 61.00 188 GLY A N 1
ATOM 1428 C CA . GLY A 1 188 ? -3.823 -23.989 -0.933 1.00 61.00 188 GLY A CA 1
ATOM 1429 C C . GLY A 1 188 ? -2.995 -25.279 -0.886 1.00 61.00 188 GLY A C 1
ATOM 1430 O O . GLY A 1 188 ? -2.270 -25.584 -1.831 1.00 61.00 188 GLY A O 1
ATOM 1431 N N . ALA A 1 189 ? -3.154 -26.085 0.169 1.00 49.16 189 ALA A N 1
ATOM 1432 C CA . ALA A 1 189 ? -2.485 -27.379 0.302 1.00 49.16 189 ALA A CA 1
ATOM 1433 C C . ALA A 1 189 ? -3.034 -28.459 -0.654 1.00 49.16 189 ALA A C 1
ATOM 1435 O O . ALA A 1 189 ? -2.284 -29.335 -1.073 1.00 49.16 189 ALA A O 1
ATOM 1436 N N . MET A 1 190 ? -4.319 -28.401 -1.019 1.00 43.56 190 MET A N 1
ATOM 1437 C CA . MET A 1 190 ? -4.949 -29.357 -1.946 1.00 43.56 190 MET A CA 1
ATOM 1438 C C . MET A 1 190 ? -4.636 -29.056 -3.422 1.00 43.56 190 MET A C 1
ATOM 1440 O O . MET A 1 190 ? -4.654 -29.970 -4.243 1.00 43.56 190 MET A O 1
ATOM 1444 N N . GLY A 1 191 ? -4.321 -27.800 -3.767 1.00 38.69 191 GLY A N 1
ATOM 1445 C CA . GLY A 1 191 ? -3.884 -27.402 -5.113 1.00 38.69 191 GLY A CA 1
ATOM 1446 C C . GLY A 1 191 ? -2.388 -27.615 -5.387 1.00 38.69 191 GLY A C 1
ATOM 1447 O O . GLY A 1 191 ? -1.981 -27.713 -6.543 1.00 38.69 191 GLY A O 1
ATOM 1448 N N . ALA A 1 192 ? -1.567 -27.723 -4.339 1.00 39.28 192 ALA A N 1
ATOM 1449 C CA . ALA A 1 192 ? -0.129 -27.947 -4.437 1.00 39.28 192 ALA A CA 1
ATOM 1450 C C . ALA A 1 192 ? 0.225 -29.376 -4.003 1.00 39.28 192 ALA A C 1
ATOM 1452 O O . ALA A 1 192 ? 0.500 -29.656 -2.836 1.00 39.28 192 ALA A O 1
ATOM 1453 N N . GLY A 1 193 ? 0.280 -30.297 -4.965 1.00 36.75 193 GLY A N 1
ATOM 1454 C CA . GLY A 1 193 ? 0.985 -31.560 -4.775 1.00 36.75 193 GLY A CA 1
ATOM 1455 C C . GLY A 1 193 ? 2.479 -31.301 -4.558 1.00 36.75 193 GLY A C 1
ATOM 1456 O O . GLY A 1 193 ? 3.246 -31.330 -5.511 1.00 36.75 193 GLY A O 1
ATOM 1457 N N . GLY A 1 194 ? 2.905 -31.041 -3.318 1.00 33.16 194 GLY A N 1
ATOM 1458 C CA . GLY A 1 194 ? 4.327 -30.983 -2.976 1.00 33.16 194 GLY A CA 1
ATOM 1459 C C . GLY A 1 194 ? 4.720 -30.029 -1.847 1.00 33.16 194 GLY A C 1
ATOM 1460 O O . GLY A 1 194 ? 4.928 -28.849 -2.075 1.00 33.16 194 GLY A O 1
ATOM 1461 N N . LYS A 1 195 ? 4.990 -30.633 -0.680 1.00 34.31 195 LYS A N 1
ATOM 1462 C CA . LYS A 1 195 ? 5.809 -30.165 0.462 1.00 34.31 195 LYS A CA 1
ATOM 1463 C C . LYS A 1 195 ? 5.246 -29.048 1.361 1.00 34.31 195 LYS A C 1
ATOM 1465 O O . LYS A 1 195 ? 5.167 -27.880 1.013 1.00 34.31 195 LYS A O 1
ATOM 1470 N N . LYS A 1 196 ? 4.976 -29.460 2.610 1.00 38.50 196 LYS A N 1
ATOM 1471 C CA . LYS A 1 196 ? 4.675 -28.633 3.787 1.00 38.50 196 LYS A CA 1
ATOM 1472 C C . LYS A 1 196 ? 5.767 -27.579 4.025 1.00 38.50 196 LYS A C 1
ATOM 1474 O O . LYS A 1 196 ? 6.883 -27.938 4.394 1.00 38.50 196 LYS A O 1
ATOM 1479 N N . GLY A 1 197 ? 5.412 -26.304 3.897 1.00 29.20 197 GLY A N 1
ATOM 1480 C CA . GLY A 1 197 ? 6.122 -25.180 4.506 1.00 29.20 197 GLY A CA 1
ATOM 1481 C C . GLY A 1 197 ? 5.329 -24.691 5.717 1.00 29.20 197 GLY A C 1
ATOM 1482 O O . GLY A 1 197 ? 4.188 -24.262 5.582 1.00 29.20 197 GLY A O 1
ATOM 1483 N N . MET A 1 198 ? 5.903 -24.825 6.910 1.00 31.02 198 MET A N 1
ATOM 1484 C CA . MET A 1 198 ? 5.328 -24.354 8.170 1.00 31.02 198 MET A CA 1
ATOM 1485 C C . MET A 1 198 ? 5.401 -22.822 8.203 1.00 31.02 198 MET A C 1
ATOM 1487 O O . MET A 1 198 ? 6.482 -22.267 8.381 1.00 31.02 198 MET A O 1
ATOM 1491 N N . HIS A 1 199 ? 4.271 -22.131 8.046 1.00 30.59 199 HIS A N 1
ATOM 1492 C CA . HIS A 1 199 ? 4.184 -20.719 8.412 1.00 30.59 199 HIS A CA 1
ATOM 1493 C C . HIS A 1 199 ? 4.026 -20.623 9.931 1.00 30.59 199 HIS A C 1
ATOM 1495 O O . HIS A 1 199 ? 2.938 -20.797 10.475 1.00 30.59 199 HIS A O 1
ATOM 1501 N N . SER A 1 200 ? 5.141 -20.377 10.621 1.00 32.94 200 SER A N 1
ATOM 1502 C CA . SER A 1 200 ? 5.107 -19.827 11.973 1.00 32.94 200 SER A CA 1
ATOM 1503 C C . SER A 1 200 ? 4.648 -18.380 11.862 1.00 32.94 200 SER A C 1
ATOM 1505 O O . SER A 1 200 ? 5.312 -17.571 11.214 1.00 32.94 200 SER A O 1
ATOM 1507 N N . GLY A 1 201 ? 3.513 -18.068 12.486 1.00 26.27 201 GLY A N 1
ATOM 1508 C CA . GLY A 1 201 ? 3.104 -16.694 12.729 1.00 2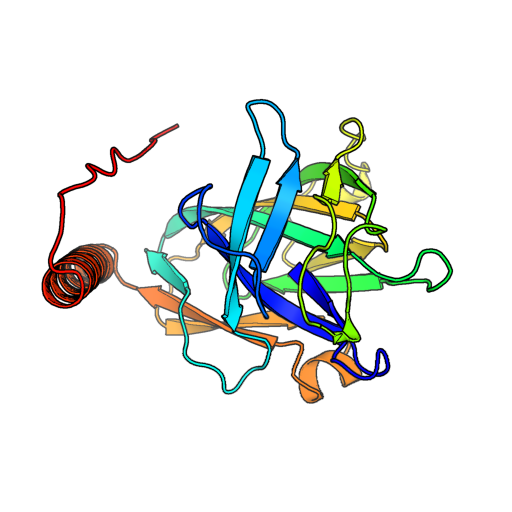6.27 201 GLY A CA 1
ATOM 1509 C C . GLY A 1 201 ? 4.219 -15.951 13.455 1.00 26.27 201 GLY A C 1
ATOM 1510 O O . GLY A 1 201 ? 4.830 -16.480 14.387 1.00 26.27 201 GLY A O 1
ATOM 1511 N N . MET A 1 202 ? 4.505 -14.738 12.999 1.00 23.59 202 MET A N 1
ATOM 1512 C CA . MET A 1 202 ? 5.361 -13.821 13.727 1.00 23.59 202 MET A CA 1
ATOM 1513 C C . MET A 1 202 ? 4.451 -12.835 14.446 1.00 23.59 202 MET A C 1
ATOM 1515 O O . MET A 1 202 ? 4.081 -11.793 13.920 1.00 23.59 202 MET A O 1
ATOM 1519 N N . THR A 1 203 ? 4.043 -13.229 15.649 1.00 26.55 203 THR A N 1
ATOM 1520 C CA . THR A 1 203 ? 3.702 -12.293 16.718 1.00 26.55 203 THR A CA 1
ATOM 1521 C C . THR A 1 203 ? 4.965 -11.507 17.054 1.00 26.55 203 THR A C 1
ATOM 1523 O O . THR A 1 203 ? 5.928 -12.106 17.535 1.00 26.55 203 THR A O 1
ATOM 1526 N N . MET A 1 204 ? 4.962 -10.208 16.759 1.00 29.70 204 MET A N 1
ATOM 1527 C CA . MET A 1 204 ? 5.486 -9.100 17.573 1.00 29.70 204 MET A CA 1
ATOM 1528 C C . MET A 1 204 ? 5.207 -7.777 16.860 1.00 29.70 204 MET A C 1
ATOM 1530 O O . MET A 1 204 ? 5.543 -7.668 15.659 1.00 29.70 204 MET A O 1
#